Protein AF-A0AAV4EYC9-F1 (afdb_monomer)

Solvent-accessible surface area (backbone atoms only — not comparable to full-atom values): 11969 Å² total; per-residue (Å²): 117,90,62,41,41,86,56,53,81,56,45,66,62,49,48,78,44,72,49,97,88,66,30,33,32,28,42,56,76,88,48,96,58,28,69,40,75,37,72,64,54,50,60,48,43,35,74,73,72,68,54,63,88,86,68,77,84,80,59,59,76,79,92,51,66,90,77,49,73,78,58,57,82,52,70,68,44,53,55,56,46,68,75,46,90,62,49,69,46,70,47,62,67,67,21,55,63,60,25,36,38,62,33,71,65,53,38,45,27,58,27,79,57,66,72,88,37,54,38,25,30,33,34,45,35,65,47,71,70,47,49,53,50,52,53,53,45,24,66,76,58,63,39,46,77,46,79,36,67,89,47,75,42,72,74,63,81,46,55,46,62,79,84,62,81,56,34,33,32,31,41,32,30,59,60,19,46,48,76,77,50,74,40,78,89,77,72,46,72,47,60,43,90,22,43,50,69,74,60,50,70,70,76,109

Structure (mmCIF, N/CA/C/O backbone):
data_AF-A0AAV4EYC9-F1
#
_entry.id   AF-A0AAV4EYC9-F1
#
loop_
_atom_site.group_PDB
_atom_site.id
_atom_site.type_symbol
_atom_site.label_atom_id
_atom_site.label_alt_id
_atom_site.label_comp_id
_atom_site.label_asym_id
_atom_site.label_entity_id
_atom_site.label_seq_id
_atom_site.pdbx_PDB_ins_code
_atom_site.Cartn_x
_atom_site.Cartn_y
_atom_site.Cartn_z
_atom_site.occupancy
_atom_site.B_iso_or_equiv
_atom_site.auth_seq_id
_atom_site.auth_comp_id
_atom_site.auth_asym_id
_atom_site.auth_atom_id
_atom_site.pdbx_PDB_model_num
ATOM 1 N N . GLN A 1 1 ? 7.486 4.565 3.618 1.00 62.09 1 GLN A N 1
ATOM 2 C CA . GLN A 1 1 ? 7.983 4.398 2.229 1.00 62.09 1 GLN A CA 1
ATOM 3 C C . GLN A 1 1 ? 9.493 4.140 2.141 1.00 62.09 1 GLN A C 1
ATOM 5 O O . GLN A 1 1 ? 10.083 4.320 1.083 1.00 62.09 1 GLN A O 1
ATOM 10 N N . GLU A 1 2 ? 10.170 3.728 3.212 1.00 84.50 2 GLU A N 1
ATOM 11 C CA . GLU A 1 2 ? 11.637 3.611 3.186 1.00 84.50 2 GLU A CA 1
ATOM 12 C C . GLU A 1 2 ? 12.110 2.435 2.323 1.00 84.50 2 GLU A C 1
ATOM 14 O O . GLU A 1 2 ? 13.064 2.576 1.562 1.00 84.50 2 GLU A O 1
ATOM 19 N N . LEU A 1 3 ? 11.368 1.324 2.359 1.00 93.31 3 LEU A N 1
ATOM 20 C CA . LEU A 1 3 ? 11.734 0.052 1.734 1.00 93.31 3 LEU A CA 1
ATOM 21 C C . LEU A 1 3 ? 11.135 -0.166 0.328 1.00 93.31 3 LEU A C 1
ATOM 23 O O . LEU A 1 3 ? 11.774 -0.755 -0.548 1.00 93.31 3 LEU A O 1
ATOM 27 N N . LEU A 1 4 ? 9.905 0.306 0.107 1.00 95.56 4 LEU A N 1
ATOM 28 C CA . LEU A 1 4 ? 9.121 0.078 -1.113 1.00 95.56 4 LEU A CA 1
ATOM 29 C C . LEU A 1 4 ? 9.124 1.308 -2.024 1.00 95.56 4 LEU A C 1
ATOM 31 O O . LEU A 1 4 ? 9.245 2.442 -1.555 1.00 95.56 4 LEU A O 1
ATOM 35 N N . LYS A 1 5 ? 8.992 1.088 -3.334 1.00 95.44 5 LYS A N 1
ATOM 36 C CA . LYS A 1 5 ? 8.810 2.170 -4.307 1.00 95.44 5 LYS A CA 1
ATOM 37 C C . LYS A 1 5 ?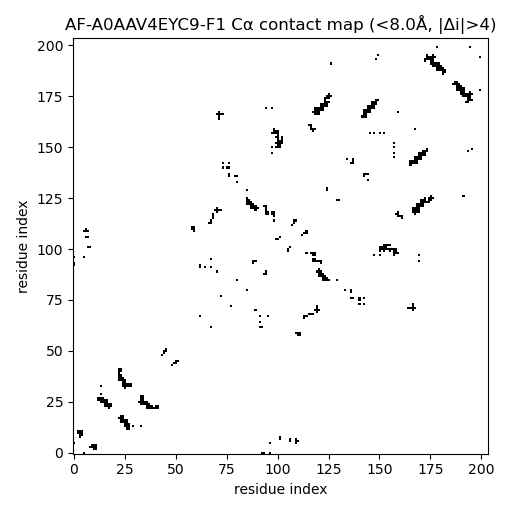 7.444 2.814 -4.100 1.0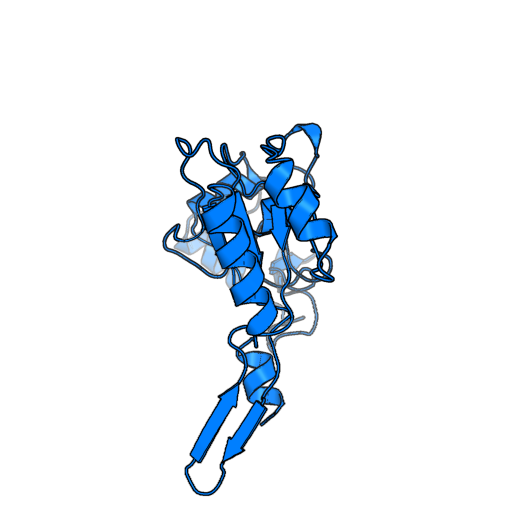0 95.44 5 LYS A C 1
ATOM 39 O O . LYS A 1 5 ? 6.454 2.116 -3.926 1.00 95.44 5 LYS A O 1
ATOM 44 N N . TRP A 1 6 ? 7.397 4.139 -4.154 1.00 94.31 6 TRP A N 1
ATOM 45 C CA . TRP A 1 6 ? 6.151 4.889 -4.007 1.00 94.31 6 TRP A CA 1
ATOM 46 C C . TRP A 1 6 ? 5.373 5.017 -5.327 1.00 94.31 6 TRP A C 1
ATOM 48 O O . TRP A 1 6 ? 4.180 5.266 -5.300 1.00 94.31 6 TRP A O 1
ATOM 58 N N . ASN A 1 7 ? 6.033 4.833 -6.477 1.00 95.31 7 ASN A N 1
ATOM 59 C CA . ASN A 1 7 ? 5.482 5.051 -7.822 1.00 95.31 7 ASN A CA 1
ATOM 60 C C . ASN A 1 7 ? 5.590 3.817 -8.738 1.00 95.31 7 ASN A C 1
ATOM 62 O O . ASN A 1 7 ? 5.731 3.933 -9.959 1.00 95.31 7 ASN A O 1
ATOM 66 N N . GLY A 1 8 ? 5.608 2.618 -8.157 1.00 96.44 8 GLY A N 1
ATOM 67 C CA . GLY A 1 8 ? 5.788 1.387 -8.915 1.00 96.44 8 GLY A CA 1
ATOM 68 C C . GLY A 1 8 ? 5.855 0.149 -8.035 1.00 96.44 8 GLY A C 1
ATOM 69 O O . GLY A 1 8 ? 5.715 0.213 -6.820 1.00 96.44 8 GLY A O 1
ATOM 70 N N . TRP A 1 9 ? 6.088 -0.999 -8.663 1.00 98.12 9 TRP A N 1
ATOM 71 C CA . TRP A 1 9 ? 6.092 -2.283 -7.969 1.00 98.12 9 TRP A CA 1
ATOM 72 C C . TRP A 1 9 ? 7.355 -2.529 -7.126 1.00 98.12 9 TRP A C 1
ATOM 74 O O . TRP A 1 9 ? 8.491 -2.392 -7.610 1.00 98.12 9 TRP A O 1
ATOM 84 N N . GLY A 1 10 ? 7.133 -3.011 -5.900 1.00 97.06 10 GLY A N 1
ATOM 85 C CA . GLY A 1 10 ? 8.115 -3.721 -5.084 1.00 97.06 10 GLY A CA 1
ATOM 86 C C . GLY A 1 10 ? 9.184 -2.855 -4.411 1.00 97.06 10 GLY A C 1
ATOM 87 O O . GLY A 1 10 ? 9.010 -1.663 -4.162 1.00 97.06 10 GLY A O 1
ATOM 88 N N . TYR A 1 11 ? 10.306 -3.495 -4.082 1.00 97.56 11 TYR A N 1
ATOM 89 C CA . TYR A 1 11 ? 11.409 -2.917 -3.311 1.00 97.56 11 TYR A CA 1
ATOM 90 C C . TYR A 1 11 ? 12.233 -1.903 -4.108 1.00 97.56 11 TYR A C 1
ATOM 92 O O . TYR A 1 11 ? 12.475 -2.086 -5.303 1.00 97.56 11 TYR A O 1
ATOM 100 N N . LYS A 1 12 ? 12.721 -0.852 -3.436 1.00 95.94 12 LYS A N 1
ATOM 101 C CA . LYS A 1 12 ? 13.554 0.195 -4.062 1.00 95.94 12 LYS A CA 1
ATOM 102 C C . LYS A 1 12 ? 14.873 -0.329 -4.635 1.00 95.94 12 LYS A C 1
ATOM 104 O O . LYS A 1 12 ? 15.343 0.195 -5.642 1.00 95.94 12 LYS A O 1
ATOM 109 N N . ASP A 1 13 ? 15.436 -1.365 -4.020 1.00 97.06 13 ASP A N 1
ATOM 110 C CA . ASP A 1 13 ? 16.699 -2.002 -4.417 1.00 97.06 13 ASP A CA 1
ATOM 111 C C . ASP A 1 13 ? 16.596 -2.870 -5.684 1.00 97.06 13 ASP A C 1
ATOM 113 O O . ASP A 1 13 ? 17.611 -3.338 -6.196 1.00 97.06 13 ASP A O 1
ATOM 117 N N . SER A 1 14 ? 15.386 -3.074 -6.210 1.00 97.94 14 SER A N 1
ATOM 118 C CA . SER A 1 14 ? 15.089 -4.094 -7.215 1.00 97.94 14 SER A CA 1
ATOM 119 C C . SER A 1 14 ? 14.422 -3.486 -8.448 1.00 97.94 14 SER A C 1
ATOM 121 O O . SER A 1 14 ? 13.213 -3.237 -8.460 1.00 97.94 14 SER A O 1
ATOM 123 N N . LYS A 1 15 ? 15.188 -3.224 -9.509 1.00 97.38 15 LYS A N 1
ATOM 124 C CA . LYS A 1 15 ? 14.688 -2.687 -10.784 1.00 97.38 15 LYS A CA 1
ATOM 125 C C . LYS A 1 15 ? 15.526 -3.168 -11.966 1.00 97.38 15 LYS A C 1
ATOM 127 O O . LYS A 1 15 ? 16.714 -3.437 -11.822 1.00 97.38 15 LYS A O 1
ATOM 132 N N . PHE A 1 16 ? 14.910 -3.201 -13.143 1.00 96.50 16 PHE A N 1
ATOM 133 C CA . PHE A 1 16 ? 15.642 -3.341 -14.398 1.00 96.50 16 PHE A CA 1
ATOM 134 C C . PHE A 1 16 ? 16.322 -2.021 -14.776 1.00 96.50 16 PHE A C 1
ATOM 136 O O . PHE A 1 16 ? 15.757 -0.943 -14.570 1.00 96.50 16 PHE A O 1
ATOM 143 N N . PHE A 1 17 ? 17.514 -2.107 -15.355 1.00 94.88 17 PHE A N 1
ATOM 144 C CA . PHE A 1 17 ? 18.222 -0.984 -15.964 1.00 94.88 17 PHE A CA 1
ATOM 145 C C . PHE A 1 17 ? 19.037 -1.455 -17.174 1.00 94.88 17 PHE A C 1
ATOM 147 O O . PHE A 1 17 ? 19.256 -2.650 -17.354 1.00 94.88 17 PHE A O 1
ATOM 154 N N . VAL A 1 18 ? 19.463 -0.512 -18.017 1.00 93.25 18 VAL A N 1
ATOM 155 C CA . VAL A 1 18 ? 20.393 -0.785 -19.121 1.00 93.25 18 VAL A CA 1
ATOM 156 C C . VAL A 1 18 ? 21.800 -0.447 -18.640 1.00 93.25 18 VAL A C 1
ATOM 158 O O . VAL A 1 18 ? 22.043 0.687 -18.219 1.00 93.25 18 VAL A O 1
ATOM 161 N N . ASN A 1 19 ? 22.699 -1.429 -18.657 1.00 93.62 19 ASN A N 1
ATOM 162 C CA . ASN A 1 19 ? 24.077 -1.268 -18.211 1.00 93.62 19 ASN A CA 1
ATOM 163 C C . ASN A 1 19 ? 24.948 -0.563 -19.272 1.00 93.62 19 ASN A C 1
ATOM 165 O O . ASN A 1 19 ? 24.470 -0.151 -20.332 1.00 93.62 19 ASN A O 1
ATOM 169 N N . LYS A 1 20 ? 26.239 -0.389 -18.968 1.00 92.88 20 LYS A N 1
ATOM 170 C CA . LYS A 1 20 ? 27.192 0.361 -19.808 1.00 92.88 20 LYS A CA 1
ATOM 171 C C . LYS A 1 20 ? 27.413 -0.286 -21.179 1.00 92.88 20 LYS A C 1
ATOM 173 O O . LYS A 1 20 ? 27.642 0.429 -22.148 1.00 92.88 20 LYS A O 1
ATOM 178 N N . ASP A 1 21 ? 27.270 -1.607 -21.249 1.00 92.88 21 ASP A N 1
ATOM 179 C CA . ASP A 1 21 ? 27.403 -2.405 -22.472 1.00 92.88 21 ASP A CA 1
ATOM 180 C C . ASP A 1 21 ? 26.084 -2.475 -23.263 1.00 92.88 21 ASP A C 1
ATOM 182 O O . ASP A 1 21 ? 25.989 -3.116 -24.308 1.00 92.88 21 ASP A O 1
ATOM 186 N N . GLY A 1 22 ? 25.037 -1.795 -22.786 1.00 91.62 22 GLY A N 1
ATOM 187 C CA . GLY A 1 22 ? 23.747 -1.728 -23.458 1.00 91.62 22 GLY A CA 1
ATOM 188 C C . GLY A 1 22 ? 22.870 -2.963 -23.257 1.00 91.62 22 GLY A C 1
ATOM 189 O O . GLY A 1 22 ? 21.882 -3.104 -23.984 1.00 91.62 22 GLY A O 1
ATOM 190 N N . HIS A 1 23 ? 23.195 -3.833 -22.298 1.00 94.19 23 HIS A N 1
ATOM 191 C CA . HIS A 1 23 ? 22.386 -4.990 -21.918 1.00 94.19 23 HIS A CA 1
ATOM 192 C C . HIS A 1 23 ? 21.436 -4.656 -20.766 1.00 94.19 23 HIS A C 1
ATOM 194 O O . HIS A 1 23 ? 21.693 -3.753 -19.971 1.00 94.19 23 HIS A O 1
ATOM 200 N N . VAL A 1 24 ? 20.323 -5.388 -20.675 1.00 95.12 24 VAL A N 1
ATOM 201 C CA . VAL A 1 24 ? 19.404 -5.260 -19.539 1.00 95.12 24 VAL A CA 1
ATOM 202 C C . VAL A 1 24 ? 19.952 -6.053 -18.357 1.00 95.12 24 VAL A C 1
ATOM 204 O O . VAL A 1 24 ? 20.377 -7.194 -18.520 1.00 95.12 24 VAL A O 1
ATOM 207 N N . GLU A 1 25 ? 19.913 -5.463 -17.170 1.00 97.44 25 GLU A N 1
ATOM 208 C CA . GLU A 1 25 ? 20.353 -6.069 -15.915 1.00 97.44 25 GLU A CA 1
ATOM 209 C C . GLU A 1 25 ? 19.351 -5.747 -14.799 1.00 97.44 25 GLU A C 1
ATOM 211 O O . GLU A 1 25 ? 18.607 -4.762 -14.877 1.00 97.44 25 GLU A O 1
ATOM 216 N N . PHE A 1 26 ? 19.301 -6.589 -13.768 1.00 97.88 26 PHE A N 1
ATOM 217 C CA . PHE A 1 26 ? 18.424 -6.412 -12.613 1.00 97.88 26 PHE A CA 1
ATOM 218 C C . PHE A 1 26 ? 19.231 -6.067 -11.356 1.00 97.88 26 PHE A C 1
ATOM 220 O O . PHE A 1 26 ? 20.156 -6.790 -11.000 1.00 97.88 26 PHE A O 1
ATOM 227 N N . THR A 1 27 ? 18.886 -4.981 -10.663 1.00 97.81 27 THR A N 1
ATOM 228 C CA . THR A 1 27 ? 19.642 -4.507 -9.490 1.00 97.81 27 THR A CA 1
ATOM 229 C C . THR A 1 27 ? 19.436 -5.359 -8.228 1.00 97.81 27 THR A C 1
ATOM 231 O O . THR A 1 27 ? 18.500 -6.159 -8.122 1.00 97.81 27 THR A O 1
ATOM 234 N N . GLY A 1 28 ? 20.288 -5.113 -7.228 1.00 96.50 28 GLY A N 1
ATOM 235 C CA . GLY A 1 28 ? 20.163 -5.661 -5.875 1.00 96.50 28 GLY A CA 1
ATOM 236 C C . GLY A 1 28 ? 20.687 -7.090 -5.762 1.00 96.50 28 GLY A C 1
ATOM 237 O O . GLY A 1 28 ? 21.467 -7.525 -6.600 1.00 96.50 28 GLY A O 1
ATOM 238 N N . GLU A 1 29 ? 20.237 -7.807 -4.728 1.00 97.75 29 GLU A N 1
ATOM 239 C CA . GLU A 1 29 ? 20.593 -9.217 -4.444 1.00 97.75 29 GLU A CA 1
ATOM 240 C C . GLU A 1 29 ? 19.374 -10.045 -3.981 1.00 97.75 29 GLU A C 1
ATOM 242 O O . GLU A 1 29 ? 19.486 -11.178 -3.522 1.00 97.75 29 GLU A O 1
ATOM 247 N N . ARG A 1 30 ? 18.172 -9.465 -4.075 1.00 96.75 30 ARG A N 1
ATOM 248 C CA . ARG A 1 30 ? 16.948 -10.010 -3.472 1.00 96.75 30 ARG A CA 1
ATOM 249 C C . ARG A 1 30 ? 16.417 -11.250 -4.186 1.00 96.75 30 ARG A C 1
ATOM 251 O O . ARG A 1 30 ? 15.783 -12.096 -3.558 1.00 96.75 30 ARG A O 1
ATOM 258 N N . TYR A 1 31 ? 16.615 -11.334 -5.497 1.00 97.62 31 TYR A N 1
ATOM 259 C CA . TYR A 1 31 ? 16.071 -12.400 -6.332 1.00 97.62 31 TYR A CA 1
ATOM 260 C C . TYR A 1 31 ? 17.199 -13.179 -6.996 1.00 97.62 31 TYR A C 1
ATOM 262 O O . TYR A 1 31 ? 18.287 -12.660 -7.200 1.00 97.62 31 TYR A O 1
ATOM 270 N N . ARG A 1 32 ? 16.917 -14.408 -7.439 1.00 97.50 32 ARG A N 1
ATOM 271 C CA . ARG A 1 32 ? 17.903 -15.226 -8.174 1.00 97.50 32 ARG A CA 1
ATOM 272 C C . ARG A 1 32 ? 18.436 -14.551 -9.444 1.00 97.50 32 ARG A C 1
ATOM 274 O O . ARG A 1 32 ? 19.532 -14.868 -9.875 1.00 97.50 32 ARG A O 1
ATOM 281 N N . ILE A 1 33 ? 17.651 -13.652 -10.038 1.00 97.00 33 ILE A N 1
ATOM 282 C CA . ILE A 1 33 ? 18.024 -12.886 -11.237 1.00 97.00 33 ILE A CA 1
ATOM 283 C C . ILE A 1 33 ? 18.788 -11.595 -10.917 1.00 97.00 33 ILE A C 1
ATOM 285 O O . ILE A 1 33 ? 19.231 -10.904 -11.830 1.00 97.00 33 ILE A O 1
ATOM 289 N N . SER A 1 34 ? 18.898 -11.222 -9.644 1.00 97.62 34 SER A N 1
ATOM 290 C CA . SER A 1 34 ? 19.602 -10.013 -9.235 1.00 97.62 34 SER A CA 1
ATOM 291 C C . SER A 1 34 ? 21.089 -10.095 -9.602 1.00 97.62 34 SER A C 1
ATOM 293 O O . SER A 1 34 ? 21.706 -11.151 -9.482 1.00 97.62 34 SER A O 1
ATOM 295 N N . GLY A 1 35 ? 21.634 -9.005 -10.144 1.00 95.75 35 GLY A N 1
ATOM 296 C CA . GLY A 1 35 ? 22.986 -8.927 -10.711 1.00 95.75 35 GLY A CA 1
ATOM 297 C C . GLY A 1 35 ? 23.173 -9.670 -12.041 1.00 95.75 35 GLY A C 1
ATOM 298 O O . GLY A 1 35 ? 24.246 -9.606 -12.635 1.00 95.75 35 GLY A O 1
ATOM 299 N N . SER A 1 36 ? 22.154 -10.380 -12.540 1.00 95.69 36 SER A N 1
ATOM 300 C CA . SER A 1 36 ? 22.264 -11.135 -13.791 1.00 95.69 36 SER A CA 1
ATOM 301 C C . SER A 1 36 ? 22.078 -10.227 -15.006 1.00 95.69 36 SER A C 1
ATOM 303 O O . SER A 1 36 ? 21.074 -9.520 -15.127 1.00 95.69 36 SER A O 1
ATOM 305 N N . THR A 1 37 ? 23.019 -10.301 -15.949 1.00 97.06 37 THR A N 1
ATOM 306 C CA . THR A 1 37 ? 22.893 -9.677 -17.272 1.00 97.06 37 THR A CA 1
ATOM 307 C C . THR A 1 37 ? 21.998 -10.522 -18.181 1.00 97.06 37 THR A C 1
ATOM 309 O O . THR A 1 37 ? 22.154 -11.738 -18.276 1.00 97.06 37 THR A O 1
ATOM 312 N N . MET A 1 38 ? 21.080 -9.870 -18.894 1.00 96.31 38 MET A N 1
ATOM 313 C CA . MET A 1 38 ? 20.132 -10.488 -19.822 1.00 96.31 38 MET A CA 1
ATOM 314 C C . MET A 1 38 ? 20.412 -10.001 -21.255 1.00 96.31 38 MET A C 1
ATOM 316 O O . MET A 1 38 ? 19.736 -9.090 -21.748 1.00 96.31 38 MET A O 1
ATOM 320 N N . PRO A 1 39 ? 21.411 -10.579 -21.952 1.00 94.31 39 PRO A N 1
ATOM 321 C CA . PRO A 1 39 ? 21.940 -10.007 -23.191 1.00 94.31 39 PRO A CA 1
ATOM 322 C C . PRO A 1 39 ? 20.909 -9.963 -24.327 1.00 94.31 39 PRO A C 1
ATOM 324 O O . PRO A 1 39 ? 20.848 -8.977 -25.059 1.00 94.31 39 PRO A O 1
ATOM 327 N N . ALA A 1 40 ? 20.042 -10.976 -24.425 1.00 95.25 40 ALA A N 1
ATOM 328 C CA . ALA A 1 40 ? 19.017 -11.071 -25.467 1.00 95.25 40 ALA A CA 1
ATOM 329 C C . ALA A 1 40 ? 17.748 -10.245 -25.181 1.00 95.25 40 ALA A C 1
ATOM 331 O O . ALA A 1 40 ? 16.918 -10.055 -26.069 1.00 95.25 40 ALA A O 1
ATOM 332 N N . MET A 1 41 ? 17.565 -9.746 -23.951 1.00 94.25 41 MET A N 1
ATOM 333 C CA . MET A 1 41 ? 16.303 -9.115 -23.550 1.00 94.25 41 MET A CA 1
ATOM 334 C C . MET A 1 41 ? 16.047 -7.814 -24.317 1.00 94.25 41 MET A C 1
ATOM 336 O O . MET A 1 41 ? 14.922 -7.559 -24.740 1.00 94.25 41 MET A O 1
ATOM 340 N N . ARG A 1 42 ? 17.097 -7.016 -24.547 1.00 91.25 42 ARG A N 1
ATOM 341 C CA . ARG A 1 42 ? 17.002 -5.772 -25.323 1.00 91.25 42 ARG A CA 1
ATOM 342 C C . ARG A 1 42 ? 16.556 -6.034 -26.759 1.00 91.25 42 ARG A C 1
ATOM 344 O O . ARG A 1 42 ? 15.619 -5.395 -27.228 1.00 91.25 42 ARG A O 1
ATOM 351 N N . GLU A 1 43 ? 17.224 -6.957 -27.446 1.00 92.44 43 GLU A N 1
ATOM 352 C CA . GLU A 1 43 ? 16.894 -7.309 -28.830 1.00 92.44 43 GLU A CA 1
ATOM 353 C C . GLU A 1 43 ? 15.459 -7.835 -28.927 1.00 92.44 43 GLU A C 1
ATOM 355 O O . GLU A 1 43 ? 14.687 -7.402 -29.784 1.00 92.44 43 GLU A O 1
ATOM 360 N N . TRP A 1 44 ? 15.071 -8.700 -27.987 1.00 94.44 44 TRP A N 1
ATOM 361 C CA . TRP A 1 44 ? 13.715 -9.220 -27.910 1.00 94.44 44 TRP A CA 1
ATOM 362 C C . TRP A 1 44 ? 12.667 -8.109 -27.728 1.00 94.44 44 TRP A C 1
ATOM 364 O O . TRP A 1 44 ? 11.658 -8.131 -28.434 1.00 94.44 44 TRP A O 1
ATOM 374 N N . MET A 1 45 ? 12.900 -7.118 -26.854 1.00 92.12 45 MET A N 1
ATOM 375 C CA . MET A 1 45 ? 11.979 -5.984 -26.664 1.00 92.12 45 MET A CA 1
ATOM 376 C C . MET A 1 45 ? 11.817 -5.154 -27.942 1.00 92.12 45 MET A C 1
ATOM 378 O O . MET A 1 45 ? 10.690 -4.833 -28.319 1.00 92.12 45 MET A O 1
ATOM 382 N N . ILE A 1 46 ? 12.922 -4.835 -28.625 1.00 92.56 46 ILE A N 1
ATOM 383 C CA . ILE A 1 46 ? 12.901 -4.058 -29.875 1.00 92.56 46 ILE A CA 1
ATOM 384 C C . ILE A 1 46 ? 12.109 -4.815 -30.944 1.00 92.56 46 ILE A C 1
ATOM 386 O O . ILE A 1 46 ? 11.208 -4.253 -31.561 1.00 92.56 46 ILE A O 1
ATOM 390 N N . LYS A 1 47 ? 12.401 -6.106 -31.132 1.00 95.56 47 LYS A N 1
ATOM 391 C CA . LYS A 1 47 ? 11.767 -6.934 -32.164 1.00 95.56 47 LYS A CA 1
ATOM 392 C C . LYS A 1 47 ? 10.287 -7.212 -31.892 1.00 95.56 47 LYS A C 1
ATOM 394 O O . LYS A 1 47 ? 9.499 -7.263 -32.829 1.00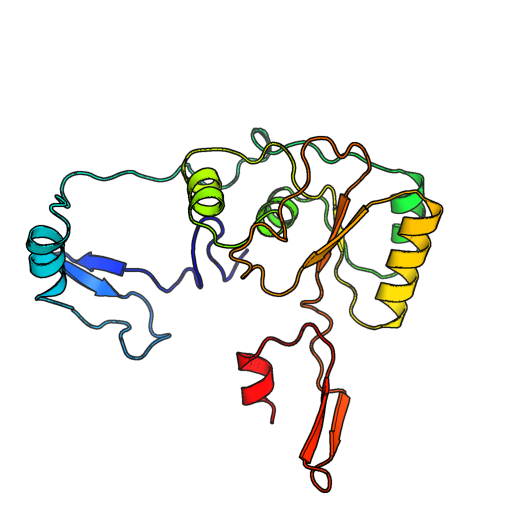 95.56 47 LYS A O 1
ATOM 399 N N . THR A 1 48 ? 9.924 -7.438 -30.631 1.00 96.00 48 THR A N 1
ATOM 400 C CA . THR A 1 48 ? 8.582 -7.917 -30.260 1.00 96.00 48 THR A CA 1
ATOM 401 C C . THR A 1 48 ? 7.620 -6.772 -29.977 1.00 96.00 48 THR A C 1
ATOM 403 O O . THR A 1 48 ? 6.460 -6.836 -30.367 1.00 96.00 48 THR A O 1
ATOM 406 N N . ILE A 1 49 ? 8.092 -5.731 -29.287 1.00 92.31 49 ILE A N 1
ATOM 407 C CA . ILE A 1 49 ? 7.256 -4.610 -28.835 1.00 92.31 49 ILE A CA 1
ATOM 408 C C . ILE A 1 49 ? 7.393 -3.409 -29.787 1.00 92.31 49 ILE A C 1
ATOM 410 O O . ILE A 1 49 ? 6.516 -2.554 -29.825 1.00 92.31 49 ILE A O 1
ATOM 414 N N . GLY A 1 50 ? 8.470 -3.334 -30.580 1.00 92.44 50 GLY A N 1
ATOM 415 C CA . GLY A 1 50 ? 8.711 -2.214 -31.498 1.00 92.44 50 GLY A CA 1
ATOM 416 C C . GLY A 1 50 ? 9.174 -0.935 -30.796 1.00 92.44 50 GLY A C 1
ATOM 417 O O . GLY A 1 50 ? 9.010 0.159 -31.330 1.00 92.44 50 GLY A O 1
ATOM 418 N N . VAL A 1 51 ? 9.725 -1.050 -29.584 1.00 88.38 51 VAL A N 1
ATOM 419 C CA . VAL A 1 51 ? 10.162 0.098 -28.774 1.00 88.38 51 VAL A CA 1
ATOM 420 C C . VAL A 1 51 ? 11.617 0.474 -29.055 1.00 88.38 51 VAL A C 1
ATOM 422 O O . VAL A 1 51 ? 12.470 -0.393 -29.240 1.00 88.38 51 VAL A O 1
ATOM 425 N N . SER A 1 52 ? 11.920 1.775 -29.020 1.00 85.56 52 SER A N 1
ATOM 426 C CA . SER A 1 52 ? 13.291 2.301 -28.978 1.00 85.56 52 SER A CA 1
ATOM 427 C C . SER A 1 52 ? 13.643 2.694 -27.543 1.00 85.56 52 SER A C 1
ATOM 429 O O . SER A 1 52 ? 12.895 3.415 -26.887 1.00 85.56 52 SER A O 1
ATOM 431 N N . LEU A 1 53 ? 14.809 2.250 -27.066 1.00 78.69 53 LEU A N 1
ATOM 432 C CA . LEU A 1 53 ? 15.334 2.613 -25.742 1.00 78.69 53 LEU A CA 1
ATOM 433 C C . LEU A 1 53 ? 15.929 4.032 -25.690 1.00 78.69 53 LEU A C 1
ATOM 435 O O . LEU A 1 53 ? 16.293 4.501 -24.608 1.00 78.69 53 LEU A O 1
ATOM 439 N N . ASP A 1 54 ? 16.013 4.712 -26.835 1.00 83.56 54 ASP A N 1
ATOM 440 C CA . ASP A 1 54 ? 16.447 6.109 -26.924 1.00 83.56 54 ASP A CA 1
ATOM 441 C C . ASP A 1 54 ? 15.335 7.063 -26.467 1.00 83.56 54 ASP A C 1
ATOM 443 O O . ASP A 1 54 ? 15.604 8.176 -26.016 1.00 83.56 54 ASP A O 1
ATOM 447 N N . HIS A 1 55 ? 14.082 6.602 -26.511 1.00 87.88 55 HIS A N 1
ATOM 448 C CA . HIS A 1 55 ? 12.929 7.341 -26.018 1.00 87.88 55 HIS A CA 1
ATOM 449 C C . HIS A 1 55 ? 12.674 6.984 -24.555 1.00 87.88 55 HIS A C 1
ATOM 451 O O . HIS A 1 55 ? 12.292 5.862 -24.221 1.00 87.88 55 HIS A O 1
ATOM 457 N N . LYS A 1 56 ? 12.881 7.958 -23.665 1.00 88.50 56 LYS A N 1
ATOM 458 C CA . LYS A 1 56 ? 12.654 7.808 -22.224 1.00 88.50 56 LYS A CA 1
ATOM 459 C C . LYS A 1 56 ? 11.538 8.738 -21.763 1.00 88.50 56 LYS A C 1
ATOM 461 O O . LYS A 1 56 ? 11.546 9.917 -22.097 1.00 88.50 56 LYS A O 1
ATOM 466 N N . ALA A 1 57 ? 10.636 8.206 -20.943 1.00 90.19 57 ALA A N 1
ATOM 467 C CA . ALA A 1 57 ? 9.612 8.959 -20.223 1.00 90.19 57 ALA A CA 1
ATOM 468 C C . ALA A 1 57 ? 9.975 8.991 -18.723 1.00 90.19 57 ALA A C 1
ATOM 470 O O . ALA A 1 57 ? 9.725 8.008 -18.006 1.00 90.19 57 ALA A O 1
ATOM 471 N N . PRO A 1 58 ? 10.678 10.038 -18.248 1.00 91.00 58 PRO A N 1
ATOM 472 C CA . PRO A 1 58 ? 10.997 10.174 -16.833 1.00 91.00 58 PRO A CA 1
ATOM 473 C C . PRO A 1 58 ? 9.716 10.438 -16.036 1.00 91.00 58 PRO A C 1
ATOM 475 O O . PRO A 1 58 ? 8.904 11.257 -16.436 1.00 91.00 58 PRO A O 1
ATOM 478 N N . ALA A 1 59 ? 9.561 9.757 -14.899 1.00 92.44 59 ALA A N 1
ATOM 479 C CA . ALA A 1 59 ? 8.454 10.040 -13.990 1.00 92.44 59 ALA A CA 1
ATOM 480 C C . ALA A 1 59 ? 8.622 11.414 -13.326 1.00 92.44 59 ALA A C 1
ATOM 482 O O . ALA A 1 59 ? 9.745 11.914 -13.195 1.00 92.44 59 ALA A O 1
ATOM 483 N N . GLN A 1 60 ? 7.513 11.958 -12.830 1.00 91.06 60 GLN A N 1
ATOM 484 C CA . GLN A 1 60 ? 7.495 13.107 -11.937 1.00 91.06 60 GLN A CA 1
ATOM 485 C C . GLN A 1 60 ? 8.404 12.881 -10.712 1.00 91.06 60 GLN A C 1
ATOM 487 O O . GLN A 1 60 ? 8.629 11.729 -10.313 1.00 91.06 60 GLN A O 1
ATOM 492 N N . PRO A 1 61 ? 8.963 13.961 -10.131 1.00 87.06 61 PRO A N 1
ATOM 493 C CA . PRO A 1 61 ? 9.831 13.867 -8.960 1.00 87.06 61 PRO A CA 1
ATOM 494 C C . PRO A 1 61 ? 9.082 13.317 -7.739 1.00 87.06 61 PRO A C 1
ATOM 496 O O . PRO A 1 61 ? 7.873 13.085 -7.778 1.00 87.06 61 PRO A O 1
ATOM 499 N N . ASP A 1 62 ? 9.813 13.106 -6.643 1.00 82.19 62 ASP A N 1
ATOM 500 C CA . ASP A 1 62 ? 9.235 12.625 -5.387 1.00 82.19 62 ASP A CA 1
ATOM 501 C C . ASP A 1 62 ? 8.061 13.492 -4.902 1.00 82.19 62 ASP A C 1
ATOM 503 O O . ASP A 1 62 ? 7.939 14.677 -5.226 1.00 82.19 62 ASP A O 1
ATOM 507 N N . ILE A 1 63 ? 7.196 12.864 -4.101 1.00 78.00 63 ILE A N 1
ATOM 508 C CA . ILE A 1 63 ? 5.947 13.434 -3.592 1.00 78.00 63 ILE A CA 1
ATOM 509 C C . ILE A 1 63 ? 6.193 14.821 -2.987 1.00 78.00 63 ILE A C 1
ATOM 511 O O . ILE A 1 63 ? 6.881 14.968 -1.977 1.00 78.00 63 ILE A O 1
ATOM 515 N N . CYS A 1 64 ? 5.567 15.838 -3.579 1.00 74.88 64 CYS A N 1
ATOM 516 C CA . CYS A 1 64 ? 5.540 17.188 -3.036 1.00 74.88 64 CYS A CA 1
ATOM 517 C C . CYS A 1 64 ? 4.206 17.422 -2.326 1.00 74.88 64 CYS A C 1
ATOM 519 O O . CYS A 1 64 ? 3.154 17.350 -2.961 1.00 74.88 64 CYS A O 1
ATOM 521 N N . ALA A 1 65 ? 4.243 17.760 -1.033 1.00 77.94 65 ALA A N 1
ATOM 522 C CA . ALA A 1 65 ? 3.042 18.035 -0.240 1.00 77.94 65 ALA A CA 1
ATOM 523 C C . ALA A 1 65 ? 2.125 19.101 -0.878 1.00 77.94 65 ALA A C 1
ATOM 525 O O . ALA A 1 65 ? 0.910 19.023 -0.732 1.00 77.94 65 ALA A O 1
ATOM 526 N N . ALA A 1 66 ? 2.688 20.049 -1.640 1.00 78.44 66 ALA A N 1
ATOM 527 C CA . ALA A 1 66 ? 1.928 21.078 -2.354 1.00 78.44 66 ALA A CA 1
ATOM 528 C C . ALA A 1 66 ? 1.000 20.522 -3.455 1.00 78.44 66 ALA A C 1
ATOM 530 O O . ALA A 1 66 ? 0.034 21.183 -3.825 1.00 78.44 66 ALA A O 1
ATOM 531 N N . ASN A 1 67 ? 1.271 19.316 -3.964 1.00 83.25 67 ASN A N 1
ATOM 532 C CA . ASN A 1 67 ? 0.522 18.687 -5.057 1.00 83.25 67 ASN A CA 1
ATOM 533 C C . ASN A 1 67 ? -0.450 17.599 -4.575 1.00 83.25 67 ASN A C 1
ATOM 535 O O . ASN A 1 67 ? -1.078 16.927 -5.392 1.00 83.25 67 ASN A O 1
ATOM 539 N N . ILE A 1 68 ? -0.567 17.414 -3.259 1.00 90.56 68 ILE A N 1
ATOM 540 C CA . ILE A 1 68 ? -1.403 16.389 -2.639 1.00 90.56 68 ILE A CA 1
ATOM 541 C C . ILE A 1 68 ? -2.643 17.049 -2.020 1.00 90.56 68 ILE A C 1
ATOM 543 O O . ILE A 1 68 ? -2.499 18.061 -1.331 1.00 90.56 68 ILE A O 1
ATOM 547 N N . PRO A 1 69 ? -3.859 16.496 -2.214 1.00 92.50 69 PRO A N 1
ATOM 548 C CA . PRO A 1 69 ? -5.061 17.034 -1.585 1.00 92.50 69 PRO A CA 1
ATOM 549 C C . PRO A 1 69 ? -4.907 17.164 -0.064 1.00 92.50 69 PRO A C 1
ATOM 551 O O . PRO A 1 69 ? -4.473 16.225 0.619 1.00 92.50 69 PRO A O 1
ATOM 554 N N . LEU A 1 70 ? -5.281 18.325 0.479 1.00 94.94 70 LEU A N 1
ATOM 555 C CA . LEU A 1 70 ? -5.300 18.541 1.925 1.00 94.94 70 LEU A CA 1
ATOM 556 C C . LEU A 1 70 ? -6.309 17.589 2.588 1.00 94.94 70 LEU A C 1
ATOM 558 O O . LEU A 1 70 ? -7.367 17.334 2.010 1.00 94.94 70 LEU A O 1
ATOM 562 N N . PRO A 1 71 ? -6.001 17.057 3.782 1.00 96.38 71 PRO A N 1
ATOM 563 C CA . PRO A 1 71 ? -6.898 16.139 4.464 1.00 96.38 71 PRO A CA 1
ATOM 564 C C . PRO A 1 71 ? -8.163 16.861 4.938 1.00 96.38 71 PRO A C 1
ATOM 566 O O . PRO A 1 71 ? -8.090 17.914 5.578 1.00 96.38 71 PRO A O 1
ATOM 569 N N . ILE A 1 72 ? -9.324 16.263 4.679 1.00 97.69 72 ILE A N 1
ATOM 570 C CA . ILE A 1 72 ? -10.592 16.662 5.295 1.00 97.69 72 ILE A CA 1
ATOM 571 C C . ILE A 1 72 ? -10.574 16.190 6.750 1.00 97.69 72 ILE A C 1
ATOM 573 O O . ILE A 1 72 ? -10.436 14.998 7.023 1.00 97.69 72 ILE A O 1
ATOM 577 N N . LYS A 1 73 ? -10.705 17.119 7.702 1.00 97.81 73 LYS A N 1
ATOM 578 C CA . LYS A 1 73 ? -10.595 16.820 9.137 1.00 97.81 73 LYS A CA 1
ATOM 579 C C . LYS A 1 73 ? -11.966 16.724 9.802 1.00 97.81 73 LYS A C 1
ATOM 581 O O . LYS A 1 73 ? -12.837 17.559 9.581 1.00 97.81 73 LYS A O 1
ATOM 586 N N . ASN A 1 74 ? -12.126 15.717 10.658 1.00 98.56 74 ASN A N 1
ATOM 587 C CA . ASN A 1 74 ? -13.222 15.612 11.616 1.00 98.56 74 ASN A CA 1
ATOM 588 C C . ASN A 1 74 ? -12.643 15.730 13.033 1.00 98.56 74 ASN A C 1
ATOM 590 O O . ASN A 1 74 ? -12.011 14.799 13.538 1.00 98.56 74 ASN A O 1
ATOM 594 N N . ASP A 1 75 ? -12.836 16.885 13.674 1.00 98.38 75 ASP A N 1
ATOM 595 C CA . ASP A 1 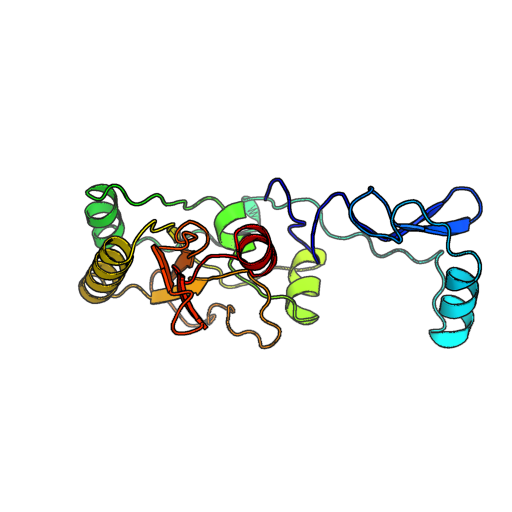75 ? -12.212 17.187 14.969 1.00 98.38 75 ASP A CA 1
ATOM 596 C C . ASP A 1 75 ? -12.698 16.273 16.100 1.00 98.38 75 ASP A C 1
ATOM 598 O O . ASP A 1 75 ? -11.921 15.939 16.997 1.00 98.38 75 ASP A O 1
ATOM 602 N N . GLY A 1 76 ? -13.958 15.827 16.042 1.00 98.62 76 GLY A N 1
ATOM 603 C CA . GLY A 1 76 ? -14.527 14.881 17.002 1.00 98.62 76 GLY A CA 1
ATOM 604 C C . GLY A 1 76 ? -13.825 13.526 16.943 1.00 98.62 76 GLY A C 1
ATOM 605 O O . GLY A 1 76 ? -13.365 13.023 17.972 1.00 98.62 76 GLY A O 1
ATOM 606 N N . PHE A 1 77 ? -13.670 12.981 15.733 1.00 98.75 77 PHE A N 1
ATOM 607 C CA . PHE A 1 77 ? -12.942 11.737 15.498 1.00 98.75 77 PHE A CA 1
ATOM 608 C C . PHE A 1 77 ? -11.481 11.853 15.932 1.00 98.75 77 PHE A C 1
ATOM 610 O O . PHE A 1 77 ? -11.005 11.017 16.696 1.00 98.75 77 PHE A O 1
ATOM 617 N N . LEU A 1 78 ? -10.781 12.913 15.513 1.00 98.62 78 LEU A N 1
ATOM 618 C CA . LEU A 1 78 ? -9.376 13.132 15.866 1.00 98.62 78 LEU A CA 1
ATOM 619 C C . LEU A 1 78 ? -9.176 13.304 17.379 1.00 98.62 78 LEU A C 1
ATOM 621 O O . LEU A 1 78 ? -8.206 12.798 17.938 1.00 98.62 78 LEU A O 1
ATOM 625 N N . SER A 1 79 ? -10.084 14.009 18.059 1.00 98.56 79 SER A N 1
ATOM 626 C CA . SER A 1 79 ? -10.040 14.191 19.513 1.00 98.56 79 SER A CA 1
ATOM 627 C C . SER A 1 79 ? -10.211 12.870 20.258 1.00 98.56 79 SER A C 1
ATOM 629 O O . SER A 1 79 ? -9.441 12.583 21.173 1.00 98.56 79 SER A O 1
ATOM 631 N N . ASP A 1 80 ? -11.177 12.041 19.858 1.00 98.62 80 ASP A N 1
ATOM 632 C CA . ASP A 1 80 ? -11.385 10.737 20.486 1.00 98.62 80 ASP A CA 1
ATOM 633 C C . ASP A 1 80 ? -10.280 9.734 20.128 1.00 98.62 80 ASP A C 1
ATOM 635 O O . ASP A 1 80 ? -9.840 8.989 21.002 1.00 98.62 80 ASP A O 1
ATOM 639 N N . LEU A 1 81 ? -9.765 9.755 18.894 1.00 98.56 81 LEU A N 1
ATOM 640 C CA . LEU A 1 81 ? -8.645 8.910 18.477 1.00 98.56 81 LEU A CA 1
ATOM 641 C C . LEU A 1 81 ? -7.375 9.231 19.275 1.00 98.56 81 LEU A C 1
ATOM 643 O O . LEU A 1 81 ? -6.708 8.310 19.735 1.00 98.56 81 LEU A O 1
ATOM 647 N N . ARG A 1 82 ? -7.073 10.512 19.526 1.00 98.06 82 ARG A N 1
ATOM 648 C CA . ARG A 1 82 ? -5.928 10.934 20.360 1.00 98.06 82 ARG A CA 1
ATOM 649 C C . ARG A 1 82 ? -6.012 10.481 21.821 1.00 98.06 82 ARG A C 1
ATOM 651 O O . ARG A 1 82 ? -4.991 10.463 22.498 1.00 98.06 82 ARG A O 1
ATOM 658 N N . LYS A 1 83 ? -7.202 10.133 22.323 1.00 98.12 83 LYS A N 1
ATOM 659 C CA . LYS A 1 83 ? -7.368 9.529 23.660 1.00 98.12 83 LYS A CA 1
ATOM 660 C C . LYS A 1 83 ? -7.024 8.038 23.665 1.00 98.12 83 LYS A C 1
ATOM 662 O O . LYS A 1 83 ? -6.924 7.437 24.731 1.00 98.12 83 LYS A O 1
ATOM 667 N N . THR A 1 84 ? -6.887 7.432 22.489 1.00 97.06 84 THR A N 1
ATOM 668 C CA . THR A 1 84 ? -6.385 6.067 22.327 1.00 97.06 84 THR A CA 1
ATOM 669 C C . THR A 1 84 ? -4.863 6.076 22.172 1.00 97.06 84 THR A C 1
ATOM 671 O O . THR A 1 84 ? -4.258 7.114 21.920 1.00 97.06 84 THR A O 1
ATOM 674 N N . SER A 1 85 ? -4.244 4.904 22.284 1.00 96.19 85 SER A N 1
ATOM 675 C CA . SER A 1 85 ? -2.827 4.677 21.973 1.00 96.19 85 SER A CA 1
ATOM 676 C C . SER A 1 85 ? -2.568 4.344 20.497 1.00 96.19 85 SER A C 1
ATOM 678 O O . SER A 1 85 ? -1.456 3.952 20.153 1.00 96.19 85 SER A O 1
ATOM 680 N N . ILE A 1 86 ? -3.581 4.448 19.629 1.00 98.62 86 ILE A N 1
ATOM 681 C CA . ILE A 1 86 ? -3.498 3.989 18.239 1.00 98.62 86 ILE A CA 1
ATOM 682 C C . ILE A 1 86 ? -2.650 4.968 17.422 1.00 98.62 86 ILE A C 1
ATOM 684 O O . ILE A 1 86 ? -2.962 6.161 17.316 1.00 98.62 86 ILE A O 1
ATOM 688 N N . SER A 1 87 ? -1.584 4.444 16.815 1.00 98.62 87 SER A N 1
ATOM 689 C CA . SER A 1 87 ? -0.706 5.207 15.928 1.00 98.62 87 SER A CA 1
ATOM 690 C C . SER A 1 87 ? -1.470 5.704 14.699 1.00 98.62 87 SER A C 1
ATOM 692 O O . SER A 1 87 ? -2.267 4.965 14.112 1.00 98.62 87 SER A O 1
ATOM 694 N N . HIS A 1 88 ? -1.227 6.954 14.305 1.00 98.62 88 HIS A N 1
ATOM 695 C CA . HIS A 1 88 ? -1.876 7.585 13.160 1.00 98.62 88 HIS A CA 1
ATOM 696 C C . HIS A 1 88 ? -1.007 8.679 12.530 1.00 98.62 88 HIS A C 1
ATOM 698 O O . HIS A 1 88 ? -0.118 9.224 13.180 1.00 98.62 88 HIS A O 1
ATOM 704 N N . SER A 1 89 ? -1.271 8.994 11.260 1.00 97.88 89 SER A N 1
ATOM 705 C CA . SER A 1 89 ? -0.524 9.984 10.473 1.00 97.88 89 SER A CA 1
ATOM 706 C C . SER A 1 89 ? -1.438 10.672 9.463 1.00 97.88 89 SER A C 1
ATOM 708 O O . SER A 1 89 ? -2.223 10.006 8.780 1.00 97.88 89 SER A O 1
ATOM 710 N N . ASP A 1 90 ? -1.333 11.999 9.361 1.00 96.50 90 ASP A N 1
ATOM 711 C CA . ASP A 1 90 ? -1.885 12.796 8.258 1.00 96.50 90 ASP A CA 1
ATOM 712 C C . ASP A 1 90 ? -0.801 13.241 7.254 1.00 96.50 90 ASP A C 1
ATOM 714 O O . ASP A 1 90 ? -1.061 14.092 6.396 1.00 96.50 90 ASP A O 1
ATOM 718 N N . ASP A 1 91 ? 0.391 12.632 7.309 1.00 95.12 91 ASP A N 1
ATOM 719 C CA . ASP A 1 91 ? 1.483 12.919 6.381 1.00 95.12 91 ASP A CA 1
ATOM 720 C C . ASP A 1 91 ? 1.114 12.577 4.927 1.00 95.12 91 ASP A C 1
ATOM 722 O O . ASP A 1 91 ? 0.451 11.578 4.623 1.00 95.12 91 ASP A O 1
ATOM 726 N N . CYS A 1 92 ? 1.561 13.426 4.000 1.00 93.44 92 CYS A N 1
ATOM 727 C CA . CYS A 1 92 ? 1.231 13.303 2.584 1.00 93.44 92 CYS A CA 1
ATOM 728 C C . CYS A 1 92 ? 1.738 11.996 1.955 1.00 93.44 92 CYS A C 1
ATOM 730 O O . CYS A 1 92 ? 1.044 11.418 1.116 1.00 93.44 92 CYS A O 1
ATOM 732 N N . GLN A 1 93 ? 2.904 11.500 2.376 1.00 92.62 93 GLN A N 1
ATOM 733 C CA . GLN A 1 93 ? 3.479 10.261 1.869 1.00 92.62 93 GLN A CA 1
ATOM 734 C C . GLN A 1 93 ? 2.702 9.052 2.380 1.00 92.62 93 GLN A C 1
ATOM 736 O O . GLN A 1 93 ? 2.399 8.144 1.602 1.00 92.62 93 GLN A O 1
ATOM 741 N N . ASP A 1 94 ? 2.350 9.035 3.664 1.00 96.31 94 ASP A N 1
ATOM 742 C CA . ASP A 1 94 ? 1.599 7.925 4.253 1.00 96.31 94 ASP A CA 1
ATOM 743 C C . ASP A 1 94 ? 0.213 7.774 3.634 1.00 96.31 94 ASP A C 1
ATOM 745 O O . ASP A 1 94 ? -0.213 6.650 3.345 1.00 96.31 94 ASP A O 1
ATOM 749 N N . ARG A 1 95 ? -0.464 8.904 3.407 1.00 97.56 95 ARG A N 1
ATOM 750 C CA . ARG A 1 95 ? -1.792 8.957 2.793 1.00 97.56 95 ARG A CA 1
ATOM 751 C C . ARG A 1 95 ? -1.750 8.543 1.325 1.00 97.56 95 ARG A C 1
ATOM 753 O O . ARG A 1 95 ? -2.535 7.690 0.921 1.00 97.56 95 ARG A O 1
ATOM 760 N N . LEU A 1 96 ? -0.823 9.099 0.537 1.00 96.25 96 LEU A N 1
ATOM 761 C CA . LEU A 1 96 ? -0.722 8.783 -0.891 1.00 96.25 96 LEU A CA 1
ATOM 762 C C . LEU A 1 96 ? -0.375 7.310 -1.124 1.00 96.25 96 LEU A C 1
ATOM 764 O O . LEU A 1 96 ? -0.991 6.676 -1.972 1.00 96.25 96 LEU A O 1
ATOM 768 N N . PHE A 1 97 ? 0.541 6.742 -0.333 1.00 96.56 97 PHE A N 1
ATOM 769 C CA . PHE A 1 97 ? 0.945 5.334 -0.458 1.00 96.56 97 PHE A CA 1
ATOM 770 C C . PHE A 1 97 ? -0.220 4.348 -0.270 1.00 96.56 97 PHE A C 1
ATOM 772 O O . PHE A 1 97 ? -0.146 3.204 -0.706 1.00 96.56 97 PHE A O 1
ATOM 779 N N . ARG A 1 98 ? -1.291 4.779 0.405 1.00 98.25 98 ARG A N 1
ATOM 780 C CA . ARG A 1 98 ? -2.474 3.961 0.706 1.00 98.25 98 ARG A CA 1
ATOM 781 C C . ARG A 1 98 ? -3.702 4.339 -0.110 1.00 98.25 98 ARG A C 1
ATOM 783 O O . ARG A 1 98 ? -4.789 3.841 0.156 1.00 98.25 98 ARG A O 1
ATOM 790 N N . ALA A 1 99 ? -3.531 5.209 -1.100 1.00 97.75 99 ALA A N 1
ATOM 791 C CA . ALA A 1 99 ? -4.605 5.672 -1.969 1.00 97.75 99 ALA A CA 1
ATOM 792 C C . ALA A 1 99 ? -4.784 4.820 -3.235 1.00 97.75 99 ALA A C 1
ATOM 794 O O . ALA A 1 99 ? -5.640 5.134 -4.057 1.00 97.75 99 ALA A O 1
ATOM 795 N N . HIS A 1 100 ? -3.946 3.798 -3.429 1.00 98.19 100 HIS A N 1
ATOM 796 C CA . HIS A 1 100 ? -3.881 3.055 -4.679 1.00 98.19 100 HIS A CA 1
ATOM 797 C C . HIS A 1 100 ? -3.486 1.589 -4.479 1.00 98.19 100 HIS A C 1
ATOM 799 O O . HIS A 1 100 ? -2.868 1.207 -3.482 1.00 98.19 100 HIS A O 1
ATOM 805 N N . GLY A 1 101 ? -3.828 0.778 -5.475 1.00 98.06 101 GLY A N 1
ATOM 806 C CA . GLY A 1 101 ? -3.246 -0.524 -5.753 1.00 98.06 101 GLY A CA 1
ATOM 807 C C . GLY A 1 101 ? -2.169 -0.459 -6.843 1.00 98.06 101 GLY A C 1
ATOM 808 O O . GLY A 1 101 ? -1.310 0.420 -6.868 1.00 98.06 101 GLY A O 1
ATOM 809 N N . HIS A 1 102 ? -2.196 -1.422 -7.754 1.00 98.50 102 HIS A N 1
ATOM 810 C CA . HIS A 1 102 ? -1.214 -1.624 -8.813 1.00 98.50 102 HIS A CA 1
ATOM 811 C C . HIS A 1 102 ? -1.862 -1.827 -10.188 1.00 98.50 102 HIS A C 1
ATOM 813 O O . HIS A 1 102 ? -1.280 -2.484 -11.056 1.00 98.50 102 HIS A O 1
ATOM 819 N N . THR A 1 103 ? -3.046 -1.262 -10.434 1.00 98.56 103 THR A N 1
ATOM 820 C CA . THR A 1 103 ? -3.525 -1.162 -11.818 1.00 98.56 103 THR A CA 1
ATOM 821 C C . THR A 1 103 ? -2.620 -0.242 -12.636 1.00 98.56 103 THR A C 1
ATOM 823 O O . THR A 1 103 ? -1.929 0.635 -12.111 1.00 98.56 103 THR A O 1
ATOM 826 N N . LEU A 1 104 ? -2.629 -0.426 -13.958 1.00 98.25 104 LEU A N 1
ATOM 827 C CA . LEU A 1 104 ? -1.845 0.414 -14.863 1.00 98.25 104 LEU A CA 1
ATOM 828 C C . LEU A 1 104 ? -2.191 1.901 -14.699 1.00 98.25 104 LEU A C 1
ATOM 830 O O . LEU A 1 104 ? -1.290 2.735 -14.692 1.00 98.25 104 LEU A O 1
ATOM 834 N N . HIS A 1 105 ? -3.480 2.220 -14.554 1.00 98.06 105 HIS A N 1
ATOM 835 C CA . HIS A 1 105 ? -3.948 3.595 -14.420 1.00 98.06 105 HIS A CA 1
ATOM 836 C C . HIS A 1 105 ? -3.430 4.249 -13.135 1.00 98.06 105 HIS A C 1
ATOM 838 O O . HIS A 1 105 ? -2.854 5.331 -13.195 1.00 98.06 105 HIS A O 1
ATOM 844 N N . GLU A 1 106 ? -3.537 3.561 -11.996 1.00 97.94 106 GLU A N 1
ATOM 845 C CA . GLU A 1 106 ? -3.028 4.048 -10.709 1.00 97.94 106 GLU A CA 1
ATOM 846 C C . GLU A 1 106 ? -1.517 4.325 -10.759 1.00 97.94 106 GLU A C 1
ATOM 848 O O . GLU A 1 106 ? -1.053 5.388 -10.345 1.00 97.94 106 GLU A O 1
ATOM 853 N N . ILE A 1 107 ? -0.736 3.402 -11.332 1.00 97.88 107 ILE A N 1
ATOM 854 C CA . ILE A 1 107 ? 0.719 3.569 -11.465 1.00 97.88 107 ILE A CA 1
ATOM 855 C C . ILE A 1 107 ? 1.065 4.707 -12.427 1.00 97.88 107 ILE A C 1
ATOM 857 O O . ILE A 1 107 ? 2.038 5.430 -12.205 1.00 97.88 107 ILE A O 1
ATOM 861 N N . PHE A 1 108 ? 0.273 4.899 -13.482 1.00 97.06 108 PHE A N 1
ATOM 862 C CA . PHE A 1 108 ? 0.445 6.024 -14.392 1.00 97.06 108 PHE A CA 1
ATOM 863 C C . PHE A 1 108 ? 0.180 7.359 -13.686 1.00 97.06 108 PHE A C 1
ATOM 865 O O . PHE A 1 108 ? 0.994 8.272 -13.806 1.00 97.06 108 PHE A O 1
ATOM 872 N N . LEU A 1 109 ? -0.881 7.462 -12.877 1.00 95.44 109 LEU A N 1
ATOM 873 C CA . LEU A 1 109 ? -1.162 8.661 -12.081 1.00 95.44 109 LEU A CA 1
ATOM 874 C C . LEU A 1 109 ? -0.033 8.977 -11.094 1.00 95.44 109 LEU A C 1
ATOM 876 O O . LEU A 1 109 ? 0.354 10.133 -10.977 1.00 95.44 109 LEU A O 1
ATOM 880 N N . LEU A 1 110 ? 0.567 7.975 -10.445 1.00 94.88 110 LEU A N 1
ATOM 881 C CA . LEU A 1 110 ? 1.735 8.195 -9.578 1.00 94.88 110 LEU A CA 1
ATOM 882 C C . LEU A 1 110 ? 2.954 8.734 -10.330 1.00 94.88 110 LEU A C 1
ATOM 884 O O . LEU A 1 110 ? 3.798 9.393 -9.728 1.00 94.88 110 LEU A O 1
ATOM 888 N N . ARG A 1 111 ? 3.083 8.443 -11.625 1.00 95.44 111 ARG A N 1
ATOM 889 C CA . ARG A 1 111 ? 4.253 8.823 -12.426 1.00 95.44 111 ARG A CA 1
ATOM 890 C C . ARG A 1 111 ? 4.067 10.119 -13.201 1.00 95.44 111 ARG A C 1
ATOM 892 O O . ARG A 1 111 ? 5.046 10.822 -13.387 1.00 95.44 111 ARG A O 1
ATOM 899 N N . GLU A 1 112 ? 2.861 10.410 -13.664 1.00 94.25 112 GLU A N 1
ATOM 900 C CA . GLU A 1 112 ? 2.599 11.470 -14.651 1.00 94.25 112 GLU A CA 1
ATOM 901 C C . GLU A 1 112 ? 1.406 12.360 -14.256 1.00 94.25 112 GLU A C 1
ATOM 903 O O . GLU A 1 112 ? 1.055 13.291 -14.977 1.00 94.25 112 GLU A O 1
ATOM 908 N N . GLY A 1 113 ? 0.739 12.071 -13.136 1.00 92.56 113 GLY A N 1
ATOM 909 C CA . GLY A 1 113 ? -0.511 12.722 -12.760 1.00 92.56 113 GLY A CA 1
ATOM 910 C C . GLY A 1 113 ? -0.679 12.892 -11.255 1.00 92.56 113 GLY A C 1
ATOM 911 O O . GLY A 1 113 ? 0.281 13.053 -10.501 1.00 92.56 113 GLY A O 1
ATOM 912 N N . LYS A 1 114 ? -1.939 12.892 -10.819 1.00 92.50 114 LYS A N 1
ATOM 913 C CA . LYS A 1 114 ? -2.327 13.052 -9.417 1.00 92.50 114 LYS A CA 1
ATOM 914 C C . LYS A 1 114 ? -3.636 12.324 -9.140 1.00 92.50 114 LYS A C 1
ATOM 916 O O . LYS A 1 114 ? -4.464 12.184 -10.035 1.00 92.50 114 LYS A O 1
ATOM 921 N N . PHE A 1 115 ? -3.831 11.928 -7.889 1.00 94.25 115 PHE A N 1
ATOM 922 C CA . PHE A 1 115 ? -5.119 11.447 -7.399 1.00 94.25 115 PHE A CA 1
ATOM 923 C C . PHE A 1 115 ? -5.949 12.635 -6.922 1.00 94.25 115 PHE A C 1
ATOM 925 O O . PHE A 1 115 ? -5.450 13.488 -6.184 1.00 94.25 115 PHE A O 1
ATOM 932 N N . GLU A 1 116 ? -7.214 12.693 -7.328 1.00 93.44 116 GLU A N 1
ATOM 933 C CA . GLU A 1 116 ? -8.125 13.756 -6.889 1.00 93.44 116 GLU A CA 1
ATOM 934 C C . GLU A 1 116 ? -8.585 13.559 -5.442 1.00 93.44 116 GLU A C 1
ATOM 936 O O . GLU A 1 116 ? -8.743 14.526 -4.696 1.00 93.44 116 GLU A O 1
ATOM 941 N N . ARG A 1 117 ? -8.738 12.297 -5.026 1.00 97.38 117 ARG A N 1
ATOM 942 C CA . ARG A 1 117 ? -9.099 11.904 -3.667 1.00 97.38 117 ARG A CA 1
ATOM 943 C C . ARG A 1 117 ? -8.131 10.842 -3.164 1.00 97.38 117 ARG A C 1
ATOM 945 O O . ARG A 1 117 ? -7.857 9.860 -3.843 1.00 97.38 117 ARG A O 1
ATOM 952 N N . ILE A 1 118 ? -7.638 11.046 -1.951 1.00 98.12 118 ILE A N 1
ATOM 953 C CA . ILE A 1 118 ? -6.807 10.095 -1.205 1.00 98.12 118 ILE A CA 1
ATOM 954 C C . ILE A 1 118 ? -7.324 10.010 0.238 1.00 98.12 118 ILE A C 1
ATOM 956 O O . ILE A 1 118 ? -8.075 10.910 0.628 1.00 98.12 118 ILE A O 1
ATOM 960 N N . PRO A 1 119 ? -6.924 9.018 1.054 1.00 98.62 119 PRO A N 1
ATOM 961 C CA . PRO A 1 119 ? -7.270 8.993 2.473 1.00 98.62 119 PRO A CA 1
ATOM 962 C C . PRO A 1 119 ? -6.859 10.290 3.182 1.00 98.62 119 PRO A C 1
ATOM 964 O O . PRO A 1 119 ? -5.848 10.901 2.845 1.00 98.62 119 PRO A O 1
ATOM 967 N N . ASP A 1 120 ? -7.624 10.727 4.176 1.00 98.75 120 ASP A N 1
ATOM 968 C CA . ASP A 1 120 ? -7.328 11.925 4.974 1.00 98.75 120 ASP A CA 1
ATOM 969 C C . ASP A 1 120 ? -6.428 11.616 6.169 1.00 98.75 120 ASP A C 1
ATOM 971 O O . ASP A 1 120 ? -5.677 12.476 6.622 1.00 98.75 120 ASP A O 1
ATOM 975 N N . LEU A 1 121 ? -6.494 10.383 6.668 1.00 98.81 121 LEU A N 1
ATOM 976 C CA . LEU A 1 121 ? -5.702 9.899 7.790 1.00 98.81 121 LEU A CA 1
ATOM 977 C C . LEU A 1 121 ? -5.376 8.421 7.592 1.00 98.81 121 LEU A C 1
ATOM 979 O O . LEU A 1 121 ? -6.186 7.661 7.060 1.00 98.81 121 LEU A O 1
ATOM 983 N N . VAL A 1 122 ? -4.211 8.004 8.068 1.00 98.88 122 VAL A N 1
ATOM 984 C CA . VAL A 1 122 ? -3.836 6.595 8.190 1.00 98.88 122 VAL A CA 1
ATOM 985 C C . VAL A 1 122 ? -3.812 6.213 9.663 1.00 98.88 122 VAL A C 1
ATOM 987 O O . VAL A 1 122 ? -3.333 6.992 10.485 1.00 98.88 122 VAL A O 1
ATOM 990 N N . VAL A 1 123 ? -4.320 5.027 9.998 1.00 98.88 123 VAL A N 1
ATOM 991 C CA . VAL A 1 123 ? -4.239 4.442 11.345 1.00 98.88 123 VAL A CA 1
ATOM 992 C C . VAL A 1 123 ? -3.618 3.050 11.285 1.00 98.88 123 VAL A C 1
ATOM 994 O O . VAL A 1 123 ? -3.883 2.301 10.344 1.00 98.88 123 VAL A O 1
ATOM 997 N N . TRP A 1 124 ? -2.836 2.699 12.307 1.00 98.88 124 TRP A N 1
ATOM 998 C CA . TRP A 1 124 ? -2.161 1.402 12.429 1.00 98.88 124 TRP A CA 1
ATOM 999 C C . TRP A 1 124 ? -2.553 0.699 13.732 1.00 98.88 124 TRP A C 1
ATOM 1001 O O . TRP A 1 124 ? -1.826 0.804 14.723 1.00 98.88 124 TRP A O 1
ATOM 1011 N N . PRO A 1 125 ? -3.706 0.007 13.770 1.00 98.81 125 PRO A N 1
ATOM 1012 C CA . PRO A 1 125 ? -4.041 -0.848 14.899 1.00 98.81 125 PRO A CA 1
ATOM 1013 C C . PRO A 1 125 ? -3.026 -1.990 15.045 1.00 98.81 125 PRO A C 1
ATOM 1015 O O . PRO A 1 125 ? -2.495 -2.490 14.05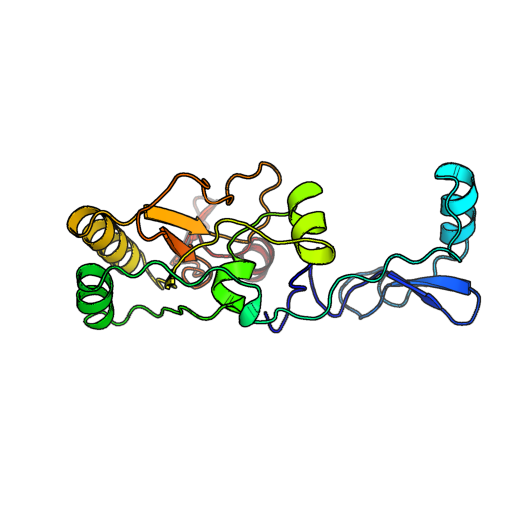4 1.00 98.81 125 PRO A O 1
ATOM 1018 N N . VAL A 1 126 ? -2.794 -2.440 16.277 1.00 98.75 126 VAL A N 1
ATOM 1019 C CA . VAL A 1 126 ? -1.901 -3.573 16.591 1.00 98.75 126 VAL A CA 1
ATOM 1020 C C . VAL A 1 126 ? -2.643 -4.790 17.144 1.00 98.75 126 VAL A C 1
ATOM 1022 O O . VAL A 1 126 ? -2.021 -5.797 17.482 1.00 98.75 126 VAL A O 1
ATOM 1025 N N . CYS A 1 127 ? -3.970 -4.718 17.279 1.00 98.62 127 CYS A N 1
ATOM 1026 C CA . CYS A 1 127 ? -4.803 -5.836 17.716 1.00 98.62 127 CYS A CA 1
ATOM 1027 C C . CYS A 1 127 ? -6.280 -5.660 17.320 1.00 98.62 127 CYS A C 1
ATOM 1029 O O . CYS A 1 127 ? -6.714 -4.599 16.868 1.00 98.62 127 CYS A O 1
ATOM 1031 N N . HIS A 1 128 ? -7.068 -6.717 17.538 1.00 98.69 128 HIS A N 1
ATOM 1032 C CA . HIS A 1 128 ? -8.512 -6.731 17.292 1.00 98.69 128 HIS A CA 1
ATOM 1033 C C . HIS A 1 128 ? -9.258 -5.595 18.012 1.00 98.69 128 HIS A C 1
ATOM 1035 O O . HIS A 1 128 ? -10.059 -4.899 17.392 1.00 98.69 128 HIS A O 1
ATOM 1041 N N . ASP A 1 129 ? -8.967 -5.369 19.294 1.00 98.69 129 ASP A N 1
ATOM 1042 C CA . ASP A 1 129 ? -9.695 -4.389 20.109 1.00 98.69 129 ASP A CA 1
ATOM 1043 C C . ASP A 1 129 ? -9.483 -2.949 19.628 1.00 98.69 129 ASP A C 1
ATOM 1045 O O . ASP A 1 129 ? -10.365 -2.100 19.765 1.00 98.69 129 ASP A O 1
ATOM 1049 N N . GLU A 1 130 ? -8.325 -2.650 19.038 1.00 98.81 130 GLU A N 1
ATOM 1050 C CA . GLU A 1 130 ? -8.071 -1.344 18.432 1.00 98.81 130 GLU A CA 1
ATOM 1051 C C . GLU A 1 130 ? -8.878 -1.146 17.147 1.00 98.81 130 GLU A C 1
ATOM 1053 O O . GLU A 1 130 ? -9.445 -0.071 16.956 1.00 98.81 130 GLU A O 1
ATOM 1058 N N . VAL A 1 131 ? -9.036 -2.187 16.321 1.00 98.88 131 VAL A N 1
ATOM 1059 C CA . VAL A 1 131 ? -9.947 -2.152 15.162 1.00 98.88 131 VAL A CA 1
ATOM 1060 C C . VAL A 1 131 ? -11.387 -1.911 15.612 1.00 98.88 131 VAL A C 1
ATOM 1062 O O . VAL A 1 131 ? -12.064 -1.054 15.045 1.00 98.88 131 VAL A O 1
ATOM 1065 N N . VAL A 1 132 ? -11.843 -2.606 16.662 1.00 98.81 132 VAL A N 1
ATOM 1066 C CA . VAL A 1 132 ? -13.181 -2.399 17.245 1.00 98.81 132 VAL A CA 1
ATOM 1067 C C . VAL A 1 132 ? -13.378 -0.933 17.635 1.00 98.81 132 VAL A C 1
ATOM 1069 O O . VAL A 1 132 ? -14.378 -0.326 17.248 1.00 98.81 132 VAL A O 1
ATOM 1072 N N . LYS A 1 133 ? -12.408 -0.334 18.337 1.00 98.75 133 LYS A N 1
ATOM 1073 C CA . LYS A 1 133 ? -12.451 1.085 18.720 1.00 98.75 133 LYS A CA 1
ATOM 1074 C C . LYS A 1 133 ? -12.492 2.008 17.501 1.00 98.75 133 LYS A C 1
ATOM 1076 O O . LYS A 1 133 ? -13.328 2.906 17.469 1.00 98.75 133 LYS A O 1
ATOM 1081 N N . ILE A 1 134 ? -11.645 1.789 16.491 1.00 98.81 134 ILE A N 1
ATOM 1082 C CA . ILE A 1 134 ? -11.621 2.609 15.264 1.00 98.81 134 ILE A CA 1
ATOM 1083 C C . ILE A 1 134 ? -12.989 2.588 14.578 1.00 98.81 134 ILE A C 1
ATOM 1085 O O . ILE A 1 134 ? -13.520 3.646 14.249 1.00 98.81 134 ILE A O 1
ATOM 1089 N N . VAL A 1 135 ? -13.587 1.405 14.405 1.00 98.88 135 VAL A N 1
ATOM 1090 C CA . VAL A 1 135 ? -14.897 1.261 13.752 1.00 98.88 135 VAL A CA 1
ATOM 1091 C C . VAL A 1 135 ? -16.005 1.917 14.581 1.00 98.88 135 VAL A C 1
ATOM 1093 O O . VAL A 1 135 ? -16.848 2.617 14.027 1.00 98.88 135 VAL A O 1
ATOM 1096 N N . GLN A 1 136 ? -15.985 1.777 15.910 1.00 98.88 136 GLN A N 1
ATOM 1097 C CA . GLN A 1 136 ? -16.930 2.475 16.791 1.00 98.88 136 GLN A CA 1
ATOM 1098 C C . GLN A 1 136 ? -16.813 4.000 16.671 1.00 98.88 136 GLN A C 1
ATOM 1100 O O . GLN A 1 136 ? -17.831 4.689 16.579 1.00 98.88 136 GLN A O 1
ATOM 1105 N N . LEU A 1 137 ? -15.588 4.534 16.636 1.00 98.81 137 LEU A N 1
ATOM 1106 C CA . LEU A 1 137 ? -15.348 5.962 16.420 1.00 98.81 137 LEU A CA 1
ATOM 1107 C C . LEU A 1 137 ? -15.804 6.404 15.027 1.00 98.81 137 LEU A C 1
ATOM 1109 O O . LEU A 1 137 ? -16.407 7.468 14.899 1.00 98.81 137 LEU A O 1
ATOM 1113 N N . ALA A 1 138 ? -15.572 5.587 14.000 1.00 98.81 138 ALA A N 1
ATOM 1114 C CA . ALA A 1 138 ? -16.003 5.878 12.641 1.00 98.81 138 ALA A CA 1
ATOM 1115 C C . ALA A 1 138 ? -17.532 5.965 12.533 1.00 98.81 138 ALA A C 1
ATOM 1117 O O . ALA A 1 138 ? -18.053 6.934 11.981 1.00 98.81 138 ALA A O 1
ATOM 1118 N N . CYS A 1 139 ? -18.252 5.024 13.152 1.00 98.81 139 CYS A N 1
ATOM 1119 C CA . CYS A 1 139 ? -19.710 5.065 13.261 1.00 98.81 139 CYS A CA 1
ATOM 1120 C C . CYS A 1 139 ? -20.193 6.304 14.029 1.00 98.81 139 CYS A C 1
ATOM 1122 O O . CYS A 1 139 ? -21.109 6.987 13.578 1.00 98.81 139 CYS A O 1
ATOM 1124 N N . LYS A 1 140 ? -19.568 6.620 15.172 1.00 98.81 140 LYS A N 1
ATOM 1125 C CA . LYS A 1 140 ? -19.935 7.766 16.020 1.00 98.81 140 LYS A CA 1
ATOM 1126 C C . LYS A 1 140 ? -19.783 9.107 15.298 1.00 98.81 140 LYS A C 1
ATOM 1128 O O . LYS A 1 140 ? -20.615 9.991 15.478 1.00 98.81 140 LYS A O 1
ATOM 1133 N N . HIS A 1 141 ? -18.715 9.264 14.518 1.00 98.81 141 HIS A N 1
ATOM 1134 C CA . HIS A 1 141 ? -18.328 10.541 13.908 1.00 98.81 141 HIS A CA 1
ATOM 1135 C C . HIS A 1 141 ? -18.632 10.628 12.408 1.00 98.81 141 HIS A C 1
ATOM 1137 O O . HIS A 1 141 ? -18.290 11.630 11.784 1.00 98.81 141 HIS A O 1
ATOM 1143 N N . ASN A 1 142 ? -19.281 9.607 11.836 1.00 98.69 142 ASN A N 1
ATOM 1144 C CA . ASN A 1 142 ? -19.579 9.486 10.406 1.00 98.69 142 ASN A CA 1
ATOM 1145 C C . ASN A 1 142 ? -18.323 9.634 9.522 1.00 98.69 142 ASN A C 1
ATOM 1147 O O . ASN A 1 142 ? -18.247 10.488 8.637 1.00 98.69 142 ASN A O 1
ATOM 1151 N N . VAL A 1 143 ? -17.324 8.799 9.800 1.00 98.81 143 VAL A N 1
ATOM 1152 C CA . VAL A 1 143 ? -16.046 8.728 9.077 1.00 98.81 143 VAL A CA 1
ATOM 1153 C C . VAL A 1 143 ? -16.015 7.452 8.236 1.00 98.81 143 VAL A C 1
ATOM 1155 O O . VAL A 1 143 ? -16.478 6.400 8.673 1.00 98.81 143 VAL A O 1
ATOM 1158 N N . VAL A 1 144 ? -15.482 7.540 7.019 1.00 98.88 144 VAL A N 1
ATOM 1159 C CA . VAL A 1 144 ? -15.304 6.392 6.120 1.00 98.88 144 VAL A CA 1
ATOM 1160 C C . VAL A 1 144 ? -14.047 5.632 6.506 1.00 98.88 144 VAL A C 1
ATOM 1162 O O . VAL A 1 144 ? -13.028 6.238 6.824 1.00 98.88 144 VAL A O 1
ATOM 1165 N N . VAL A 1 145 ? -14.100 4.305 6.433 1.00 98.88 145 VAL A N 1
ATOM 1166 C CA . VAL A 1 145 ? -12.937 3.441 6.641 1.00 98.88 145 VAL A CA 1
ATOM 1167 C C . VAL A 1 145 ? -12.694 2.624 5.380 1.00 98.88 145 VAL A C 1
ATOM 1169 O O . VAL A 1 145 ? -13.592 1.917 4.928 1.00 98.88 145 VAL A O 1
ATOM 1172 N N . ILE A 1 146 ? -11.476 2.697 4.844 1.00 98.88 146 ILE A N 1
ATOM 1173 C CA . ILE A 1 146 ? -10.997 1.829 3.763 1.00 98.88 146 ILE A CA 1
ATOM 1174 C C . ILE A 1 146 ? -9.890 0.942 4.350 1.00 98.88 146 ILE A C 1
ATOM 1176 O O . ILE A 1 146 ? -8.832 1.460 4.718 1.00 98.88 146 ILE A O 1
ATOM 1180 N N . PRO A 1 147 ? -10.116 -0.375 4.509 1.00 98.75 147 PRO A N 1
ATOM 1181 C CA . PRO A 1 147 ? -9.073 -1.289 4.959 1.00 98.75 147 PRO A CA 1
ATOM 1182 C C . PRO A 1 147 ? -7.932 -1.383 3.943 1.00 98.75 147 PRO A C 1
ATOM 1184 O O . PRO A 1 147 ? -8.165 -1.508 2.742 1.00 98.75 147 PRO A O 1
ATOM 1187 N N . PHE A 1 148 ? -6.697 -1.382 4.435 1.00 98.75 148 PHE A N 1
ATOM 1188 C CA . PHE A 1 148 ? -5.488 -1.476 3.628 1.00 98.75 148 PHE A CA 1
ATOM 1189 C C . PHE A 1 148 ? -4.575 -2.580 4.175 1.00 98.75 148 PHE A C 1
ATOM 1191 O O . PHE A 1 148 ? -4.187 -2.561 5.340 1.00 98.75 148 PHE A O 1
ATOM 1198 N N . GLY A 1 149 ? -4.238 -3.547 3.319 1.00 98.19 149 GLY A N 1
ATOM 1199 C CA . GLY A 1 149 ? -3.282 -4.617 3.619 1.00 98.19 149 GLY A CA 1
ATOM 1200 C C . GLY A 1 149 ? -1.922 -4.346 2.977 1.00 98.19 149 GLY A C 1
ATOM 1201 O O . GLY A 1 149 ? -1.209 -3.426 3.357 1.00 98.19 149 GLY A O 1
ATOM 1202 N N . GLY A 1 150 ? -1.559 -5.143 1.969 1.00 96.88 150 GLY A N 1
ATOM 1203 C CA . GLY A 1 150 ? -0.294 -4.980 1.241 1.00 96.88 150 GLY A CA 1
ATOM 1204 C C . GLY A 1 150 ? -0.302 -3.927 0.124 1.00 96.88 150 GLY A C 1
ATOM 1205 O O . GLY A 1 150 ? 0.730 -3.734 -0.509 1.00 96.88 150 GLY A O 1
ATOM 1206 N N . GLY A 1 151 ? -1.443 -3.293 -0.174 1.00 97.56 151 GLY A N 1
ATOM 1207 C CA . GLY A 1 151 ? -1.558 -2.355 -1.301 1.00 97.56 151 GLY A CA 1
ATOM 1208 C C . GLY A 1 151 ? -1.482 -3.008 -2.685 1.00 97.56 151 GLY A C 1
ATOM 1209 O O . GLY A 1 151 ? -1.202 -2.341 -3.670 1.00 97.56 151 GLY A O 1
ATOM 1210 N N . THR A 1 152 ? -1.717 -4.319 -2.788 1.00 98.19 152 THR A N 1
ATOM 1211 C CA . THR A 1 152 ? -1.501 -5.105 -4.018 1.00 98.19 152 THR A CA 1
ATOM 1212 C C . THR A 1 152 ? -2.745 -5.298 -4.888 1.00 98.19 152 THR A C 1
ATOM 1214 O O . THR A 1 152 ? -2.743 -6.141 -5.783 1.00 98.19 152 THR A O 1
ATOM 1217 N N . SER A 1 153 ? -3.815 -4.539 -4.632 1.00 98.44 153 SER A N 1
ATOM 1218 C CA . SER A 1 153 ? -5.054 -4.580 -5.423 1.00 98.44 153 SER A CA 1
ATOM 1219 C C . SER A 1 153 ? -4.781 -4.283 -6.900 1.00 98.44 153 SER A C 1
ATOM 1221 O O . SER A 1 153 ? -3.992 -3.405 -7.217 1.00 98.44 153 SER A O 1
ATOM 1223 N N . VAL A 1 154 ? -5.472 -4.972 -7.807 1.00 98.38 154 VAL A N 1
ATOM 1224 C CA . VAL A 1 154 ? -5.450 -4.697 -9.258 1.00 98.38 154 VAL A CA 1
ATOM 1225 C C . VAL A 1 154 ? -6.866 -4.495 -9.807 1.00 98.38 154 VAL A C 1
ATOM 1227 O O . VAL A 1 154 ? -7.157 -4.815 -10.955 1.00 98.38 154 VAL A O 1
ATOM 1230 N N . SER A 1 155 ? -7.764 -3.990 -8.961 1.00 98.06 155 SER A N 1
ATOM 1231 C CA . SER A 1 155 ? -9.190 -3.827 -9.267 1.00 98.06 155 SER A CA 1
ATOM 1232 C C . SER A 1 155 ? -9.759 -2.493 -8.778 1.00 98.06 155 SER A C 1
ATOM 1234 O O . SER A 1 155 ? -10.957 -2.410 -8.523 1.00 98.06 155 SER A O 1
ATOM 1236 N N . ASN A 1 156 ? -8.904 -1.490 -8.545 1.00 96.94 156 ASN A N 1
ATOM 1237 C CA . ASN A 1 156 ? -9.261 -0.193 -7.951 1.00 96.94 156 ASN A CA 1
ATOM 1238 C C . ASN A 1 156 ? -9.954 -0.276 -6.575 1.00 96.94 156 ASN A C 1
ATOM 1240 O O . ASN A 1 156 ? -10.536 0.692 -6.107 1.00 96.94 156 ASN A O 1
ATOM 1244 N N . ALA A 1 157 ? -9.866 -1.407 -5.867 1.00 97.62 157 ALA A N 1
ATOM 1245 C CA . ALA A 1 157 ? -10.562 -1.595 -4.587 1.00 97.62 157 ALA A CA 1
ATOM 1246 C C . ALA A 1 157 ? -10.109 -0.644 -3.456 1.00 97.62 157 ALA A C 1
ATOM 1248 O O . ALA A 1 157 ? -10.760 -0.583 -2.417 1.00 97.62 157 ALA A O 1
ATOM 1249 N N . LEU A 1 158 ? -8.984 0.054 -3.639 1.00 98.19 158 LEU A N 1
ATOM 1250 C CA . LEU A 1 158 ? -8.426 1.025 -2.691 1.00 98.19 158 LEU A CA 1
ATOM 1251 C C . LEU A 1 158 ? -8.679 2.478 -3.120 1.00 98.19 158 LEU A C 1
ATOM 1253 O O . LEU A 1 158 ? -8.334 3.401 -2.384 1.00 98.19 158 LEU A O 1
ATOM 1257 N N . GLU A 1 159 ? -9.262 2.680 -4.304 1.00 96.75 159 GLU A N 1
ATOM 1258 C CA . GLU A 1 159 ? -9.571 3.999 -4.838 1.00 96.75 159 GLU A CA 1
ATOM 1259 C C . GLU A 1 159 ? -10.571 4.709 -3.918 1.00 96.75 159 GLU A C 1
ATOM 1261 O O . GLU A 1 159 ? -11.604 4.158 -3.531 1.00 96.75 159 GLU A O 1
ATOM 1266 N N . CYS A 1 160 ? -10.255 5.948 -3.546 1.00 98.38 160 CYS A N 1
ATOM 1267 C CA . CYS A 1 160 ? -11.162 6.779 -2.767 1.00 98.38 160 CYS A CA 1
ATOM 1268 C C . CYS A 1 160 ? -12.179 7.444 -3.712 1.00 98.38 160 CYS A C 1
ATOM 1270 O O . CYS A 1 160 ? -11.750 8.201 -4.585 1.00 98.38 160 CYS A O 1
ATOM 1272 N N . PRO A 1 161 ? -13.500 7.248 -3.532 1.00 97.62 161 PRO A N 1
ATOM 1273 C CA . PRO A 1 161 ? -14.499 7.872 -4.400 1.00 97.62 161 PRO A CA 1
ATOM 1274 C C . PRO A 1 161 ? -14.411 9.405 -4.372 1.00 97.62 161 PRO A C 1
ATOM 1276 O O . PRO A 1 161 ? -14.359 10.012 -3.300 1.00 97.62 161 PRO A O 1
ATOM 1279 N N . MET A 1 162 ? -14.407 10.049 -5.540 1.00 95.62 162 MET A N 1
ATOM 1280 C CA . MET A 1 162 ? -14.194 11.503 -5.674 1.00 95.62 162 MET A CA 1
ATOM 1281 C C . MET A 1 162 ? -15.322 12.333 -5.035 1.00 95.62 162 MET A C 1
ATOM 1283 O O . MET A 1 162 ? -15.129 13.445 -4.526 1.00 95.62 162 MET A O 1
ATOM 1287 N N . GLU A 1 163 ? -16.532 11.791 -5.057 1.00 96.94 163 GLU A N 1
ATOM 1288 C CA . GLU A 1 163 ? -17.729 12.378 -4.479 1.00 96.94 163 GLU A CA 1
ATOM 1289 C C . GLU A 1 163 ? -17.808 12.223 -2.955 1.00 96.94 163 GLU A C 1
ATOM 1291 O O . GLU A 1 163 ? -18.586 12.944 -2.329 1.00 96.94 163 GLU A O 1
ATOM 1296 N N . GLU A 1 164 ? -16.985 11.366 -2.339 1.00 98.12 164 GLU A N 1
ATOM 1297 C CA . GLU A 1 164 ? -16.985 11.162 -0.891 1.00 98.12 164 GLU A CA 1
ATOM 1298 C C . GLU A 1 164 ? -16.437 12.396 -0.157 1.00 98.12 164 GLU A C 1
ATOM 1300 O O . GLU A 1 164 ? -15.249 12.735 -0.231 1.00 98.12 164 GLU A O 1
ATOM 1305 N N . LYS A 1 165 ? -17.332 13.078 0.568 1.00 97.75 165 LYS A N 1
ATOM 1306 C CA . LYS A 1 165 ? -17.046 14.331 1.287 1.00 97.75 165 LYS A CA 1
ATOM 1307 C C . LYS A 1 165 ? -16.684 14.125 2.752 1.00 97.75 165 LYS A C 1
ATOM 1309 O O . LYS A 1 165 ? -16.178 15.055 3.378 1.00 97.75 165 LYS A O 1
ATOM 1314 N N . ARG A 1 166 ? -16.952 12.947 3.317 1.00 98.69 166 ARG A N 1
ATOM 1315 C CA . ARG A 1 166 ? -16.558 12.611 4.688 1.00 98.69 166 ARG A CA 1
ATOM 1316 C C . ARG A 1 166 ? -15.049 12.441 4.768 1.00 98.69 166 ARG A C 1
ATOM 1318 O O . ARG A 1 166 ? -14.384 12.179 3.767 1.00 98.69 166 ARG A O 1
ATOM 1325 N N . MET A 1 167 ? -14.531 12.544 5.987 1.00 98.75 167 MET A N 1
ATOM 1326 C CA . MET A 1 167 ? -13.169 12.121 6.289 1.00 98.75 167 MET A CA 1
ATOM 1327 C C . MET A 1 167 ? -13.026 10.621 5.978 1.00 98.75 167 MET A C 1
ATOM 1329 O O . MET A 1 167 ? -13.872 9.826 6.392 1.00 98.75 167 MET A O 1
ATOM 1333 N N . ILE A 1 168 ? -11.972 10.244 5.257 1.00 98.94 168 ILE A N 1
ATOM 1334 C CA . ILE A 1 168 ? -11.612 8.869 4.902 1.00 98.94 168 ILE A CA 1
ATOM 1335 C C . ILE A 1 168 ? -10.384 8.465 5.713 1.00 98.94 168 ILE A C 1
ATOM 1337 O O . ILE A 1 168 ? -9.328 9.091 5.629 1.00 98.94 168 ILE A O 1
ATOM 1341 N N . VAL A 1 169 ? -10.510 7.384 6.472 1.00 98.88 169 VAL A N 1
ATOM 1342 C CA . VAL A 1 169 ? -9.422 6.770 7.227 1.00 98.88 169 VAL A CA 1
ATOM 1343 C C . VAL A 1 169 ? -8.976 5.502 6.510 1.00 98.88 169 VAL A C 1
ATOM 1345 O O . VAL A 1 169 ? -9.756 4.564 6.343 1.00 98.88 169 VAL A O 1
ATOM 1348 N N . SER A 1 170 ? -7.705 5.453 6.121 1.00 98.88 170 SER A N 1
ATOM 1349 C CA . SER A 1 170 ? -7.061 4.204 5.722 1.00 98.88 170 SER A CA 1
ATOM 1350 C C . SER A 1 170 ? -6.726 3.403 6.978 1.00 98.88 170 SER A C 1
ATOM 1352 O O . SER A 1 170 ? -5.865 3.811 7.760 1.00 98.88 170 SER A O 1
ATOM 1354 N N . LEU A 1 171 ? -7.381 2.258 7.166 1.00 98.94 171 LEU A N 1
ATOM 1355 C CA . LEU A 1 171 ? -7.092 1.332 8.263 1.00 98.94 171 LEU A CA 1
ATOM 1356 C C . LEU A 1 171 ? -6.041 0.331 7.792 1.00 98.94 171 LEU A C 1
ATOM 1358 O O . LEU A 1 171 ? -6.367 -0.649 7.128 1.00 98.94 171 LEU A O 1
ATOM 1362 N N . ASP A 1 172 ? -4.779 0.607 8.109 1.00 98.88 172 ASP A N 1
ATOM 1363 C CA . ASP A 1 172 ? -3.647 -0.217 7.701 1.00 98.88 172 ASP A CA 1
ATOM 1364 C C . ASP A 1 172 ? -3.417 -1.358 8.699 1.00 98.88 172 ASP A C 1
ATOM 1366 O O . ASP A 1 172 ? -3.069 -1.138 9.860 1.00 98.88 172 ASP A O 1
ATOM 1370 N N . THR A 1 173 ? -3.582 -2.595 8.238 1.00 98.81 173 THR A N 1
ATOM 1371 C CA . THR A 1 173 ? -3.465 -3.785 9.087 1.00 98.81 173 THR A CA 1
ATOM 1372 C C . THR A 1 173 ? -2.032 -4.282 9.265 1.00 98.81 173 THR A C 1
ATOM 1374 O O . THR A 1 173 ? -1.832 -5.230 10.012 1.00 98.81 173 THR A O 1
ATOM 1377 N N . SER A 1 174 ? -1.023 -3.693 8.616 1.00 98.19 174 SER A N 1
ATOM 1378 C CA . SER A 1 174 ? 0.364 -4.199 8.571 1.00 98.19 174 SER A CA 1
ATOM 1379 C C . SER A 1 174 ? 1.027 -4.409 9.935 1.00 98.19 174 SER A C 1
ATOM 1381 O O . SER A 1 174 ? 1.969 -5.196 10.031 1.00 98.19 174 SER A O 1
ATOM 1383 N N . GLN A 1 175 ? 0.545 -3.744 10.992 1.00 98.50 175 GLN A N 1
ATOM 1384 C CA . GLN A 1 175 ? 1.046 -3.914 12.362 1.00 98.50 175 GLN A CA 1
ATOM 1385 C C . GLN A 1 175 ? 0.303 -5.006 13.161 1.00 98.50 175 GLN A C 1
ATOM 1387 O O . GLN A 1 175 ? 0.776 -5.423 14.215 1.00 98.50 175 GLN A O 1
ATOM 1392 N N . MET A 1 176 ? -0.812 -5.533 12.641 1.00 98.44 176 MET A N 1
ATOM 1393 C CA . MET A 1 176 ? -1.515 -6.718 13.150 1.00 98.44 176 MET A CA 1
ATOM 1394 C C . MET A 1 176 ? -0.985 -7.976 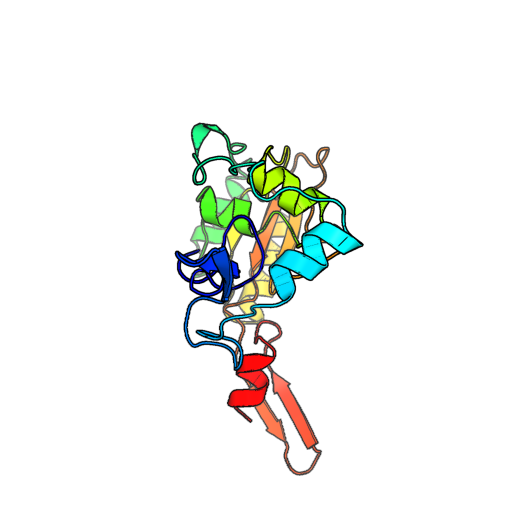12.448 1.00 98.44 176 MET A C 1
ATOM 1396 O O . MET A 1 176 ? -1.656 -8.550 11.589 1.00 98.44 176 MET A O 1
ATOM 1400 N N . ASN A 1 177 ? 0.250 -8.374 12.750 1.00 98.31 177 ASN A N 1
ATOM 1401 C CA . ASN A 1 177 ? 1.010 -9.346 11.955 1.00 98.31 177 ASN A CA 1
ATOM 1402 C C . ASN A 1 177 ? 1.559 -10.549 12.747 1.00 98.31 177 ASN A C 1
ATOM 1404 O O . ASN A 1 177 ? 2.556 -11.163 12.350 1.00 98.31 177 ASN A O 1
ATOM 1408 N N . ARG A 1 178 ? 0.941 -10.902 13.878 1.00 98.38 178 ARG A N 1
ATOM 1409 C CA . ARG A 1 178 ? 1.378 -12.029 14.716 1.00 98.38 178 ARG A CA 1
ATOM 1410 C C . ARG A 1 178 ? 0.698 -13.338 14.341 1.00 98.38 178 ARG A C 1
ATOM 1412 O O . ARG A 1 178 ? -0.495 -13.380 14.053 1.00 98.38 178 ARG A O 1
ATOM 1419 N N . ILE A 1 179 ? 1.450 -14.429 14.455 1.00 98.38 179 ILE A N 1
ATOM 1420 C CA . ILE A 1 179 ? 0.879 -15.770 14.598 1.00 98.38 179 ILE A CA 1
ATOM 1421 C C . ILE A 1 179 ? 0.464 -15.906 16.065 1.00 98.38 179 ILE A C 1
ATOM 1423 O O . ILE A 1 179 ? 1.289 -15.721 16.956 1.00 98.38 179 ILE A O 1
ATOM 1427 N N . LEU A 1 180 ? -0.820 -16.159 16.315 1.00 98.25 180 LEU A N 1
ATOM 1428 C CA . LEU A 1 180 ? -1.379 -16.268 17.664 1.00 98.25 180 LEU A CA 1
ATOM 1429 C C . LEU A 1 180 ? -1.199 -17.677 18.229 1.00 98.25 180 LEU A C 1
ATOM 1431 O O . LEU A 1 180 ? -0.892 -17.825 19.407 1.00 98.25 180 LEU A O 1
ATOM 1435 N N . TRP A 1 181 ? -1.399 -18.698 17.394 1.00 98.19 181 TRP A N 1
ATOM 1436 C CA . TRP A 1 181 ? -1.091 -20.089 17.716 1.00 98.19 181 TRP A CA 1
ATOM 1437 C C . TRP A 1 181 ? -1.022 -20.945 16.451 1.00 98.19 181 TRP A C 1
ATOM 1439 O O . TRP A 1 181 ? -1.645 -20.625 15.435 1.00 98.19 181 TRP A O 1
ATOM 1449 N N . VAL A 1 182 ? -0.300 -22.060 16.556 1.00 98.12 182 VAL A N 1
ATOM 1450 C CA . VAL A 1 182 ? -0.257 -23.150 15.575 1.00 98.12 182 VAL A CA 1
ATOM 1451 C C . VAL A 1 182 ? -0.735 -24.418 16.277 1.00 98.12 182 VAL A C 1
ATOM 1453 O O . VAL A 1 182 ? -0.296 -24.722 17.383 1.00 98.12 182 VAL A O 1
ATOM 1456 N N . ASP A 1 183 ? -1.666 -25.126 15.652 1.00 98.06 183 ASP A N 1
ATOM 1457 C CA . ASP A 1 183 ? -2.171 -26.421 16.094 1.00 98.06 183 ASP A CA 1
ATOM 1458 C C . ASP A 1 183 ? -1.682 -27.487 15.112 1.00 98.06 183 ASP A C 1
ATOM 1460 O O . ASP A 1 183 ? -2.296 -27.737 14.070 1.00 98.06 183 ASP A O 1
ATOM 1464 N N . GLU A 1 184 ? -0.545 -28.094 15.450 1.00 97.38 184 GLU A N 1
ATOM 1465 C CA . GLU A 1 184 ? 0.115 -29.118 14.634 1.00 97.38 184 GLU A CA 1
ATOM 1466 C C . GLU A 1 184 ? -0.721 -30.394 14.504 1.00 97.38 184 GLU A C 1
ATOM 1468 O O . GLU A 1 184 ? -0.664 -31.075 13.484 1.00 97.38 184 GLU A O 1
ATOM 1473 N N . LYS A 1 185 ? -1.542 -30.719 15.511 1.00 98.19 185 LYS A N 1
ATOM 1474 C CA . LYS A 1 185 ? -2.385 -31.917 15.471 1.00 98.19 185 LYS A CA 1
ATOM 1475 C C . LYS A 1 185 ? -3.498 -31.767 14.437 1.00 98.19 185 LYS A C 1
ATOM 1477 O O . LYS A 1 185 ? -3.824 -32.731 13.748 1.00 98.19 185 LYS A O 1
ATOM 1482 N N . ASN A 1 186 ? -4.082 -30.575 14.352 1.00 98.38 186 ASN A N 1
ATOM 1483 C CA . ASN A 1 186 ? -5.170 -30.277 13.425 1.00 98.38 186 ASN A CA 1
ATOM 1484 C C . ASN A 1 186 ? -4.694 -29.648 12.109 1.00 98.38 186 ASN A C 1
ATOM 1486 O O . ASN A 1 186 ? -5.520 -29.410 11.233 1.00 98.38 186 ASN A O 1
ATOM 1490 N N . MET A 1 187 ? -3.391 -29.388 11.958 1.00 97.38 187 MET A N 1
ATOM 1491 C CA . MET A 1 187 ? -2.800 -28.714 10.795 1.00 97.38 187 MET A CA 1
ATOM 1492 C C . MET A 1 187 ? -3.448 -27.350 10.519 1.00 97.38 187 MET A C 1
ATOM 1494 O O . MET A 1 187 ? -3.765 -27.005 9.380 1.00 97.38 187 MET A O 1
ATOM 1498 N N . THR A 1 188 ? -3.674 -26.571 11.580 1.00 9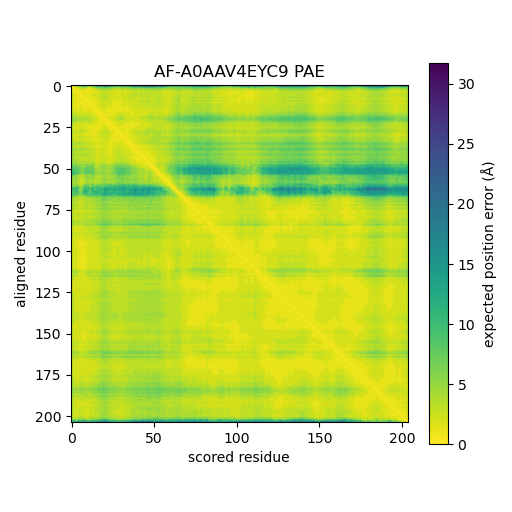8.12 188 THR A N 1
ATOM 1499 C CA . THR A 1 188 ? -4.271 -25.231 11.479 1.00 98.12 188 THR A CA 1
ATOM 1500 C C . THR A 1 188 ? -3.448 -24.194 12.222 1.00 98.12 188 THR A C 1
ATOM 1502 O O . THR A 1 188 ? -2.678 -24.503 13.126 1.00 98.12 188 THR A O 1
ATOM 1505 N N . MET A 1 189 ? -3.626 -22.934 11.849 1.00 97.62 189 MET A N 1
ATOM 1506 C CA . MET A 1 189 ? -2.981 -21.800 12.494 1.00 97.62 189 MET A CA 1
ATOM 1507 C C . MET A 1 189 ? -3.982 -20.660 12.605 1.00 97.62 189 MET A C 1
ATOM 1509 O O . MET A 1 189 ? -4.780 -20.421 11.696 1.00 97.62 189 MET A O 1
ATOM 1513 N N . ARG A 1 190 ? -3.888 -19.907 13.699 1.00 98.31 190 ARG A N 1
ATOM 1514 C CA . ARG A 1 190 ? -4.554 -18.616 13.841 1.00 98.31 190 ARG A CA 1
ATOM 1515 C C . ARG A 1 190 ? -3.512 -17.514 13.812 1.00 98.31 190 ARG A C 1
ATOM 1517 O O . ARG A 1 190 ? -2.630 -17.471 14.666 1.00 98.31 190 ARG A O 1
ATOM 1524 N N . ALA A 1 191 ? -3.656 -16.592 12.873 1.00 98.31 191 ALA A N 1
ATOM 1525 C CA . ALA A 1 191 ? -2.814 -15.411 12.748 1.00 98.31 191 ALA A CA 1
ATOM 1526 C C . ALA A 1 191 ? -3.670 -14.142 12.657 1.00 98.31 191 ALA A C 1
ATOM 1528 O O . ALA A 1 191 ? -4.858 -14.192 12.333 1.00 98.31 191 ALA A O 1
ATOM 1529 N N . GLU A 1 192 ? -3.067 -13.004 12.975 1.00 98.62 192 GLU A N 1
ATOM 1530 C CA . GLU A 1 192 ? -3.630 -11.692 12.683 1.00 98.62 192 GLU A CA 1
ATOM 1531 C C . GLU A 1 192 ? -3.604 -11.431 11.164 1.00 98.62 192 GLU A C 1
ATOM 1533 O O . GLU A 1 192 ? -2.730 -11.919 10.448 1.00 98.62 192 GLU A O 1
ATOM 1538 N N . CYS A 1 193 ? -4.578 -10.673 10.654 1.00 98.12 193 CYS A N 1
ATOM 1539 C CA . CYS A 1 193 ? -4.837 -10.562 9.213 1.00 98.12 193 CYS A CA 1
ATOM 1540 C C . CYS A 1 193 ? -3.796 -9.759 8.419 1.00 98.12 193 CYS A C 1
ATOM 1542 O O . CYS A 1 193 ? -3.807 -9.800 7.192 1.00 98.12 193 CYS A O 1
ATOM 1544 N N . GLY A 1 194 ? -2.926 -9.011 9.095 1.00 98.38 194 GLY A N 1
ATOM 1545 C CA . GLY A 1 194 ? -1.939 -8.139 8.472 1.00 98.38 194 GLY A CA 1
ATOM 1546 C C . GLY A 1 194 ? -0.591 -8.787 8.189 1.00 98.38 194 GLY A C 1
ATOM 1547 O O . GLY A 1 194 ? 0.274 -8.132 7.607 1.00 98.38 194 GLY A O 1
ATOM 1548 N N . ILE A 1 195 ? -0.376 -10.041 8.599 1.00 98.19 195 ILE A N 1
ATOM 1549 C CA . ILE A 1 195 ? 0.870 -10.747 8.295 1.00 98.19 195 ILE A CA 1
ATOM 1550 C C . ILE A 1 195 ? 0.992 -10.978 6.783 1.00 98.19 195 ILE A C 1
ATOM 1552 O O . ILE A 1 195 ? 0.096 -11.528 6.142 1.00 98.19 195 ILE A O 1
ATOM 1556 N N . ILE A 1 196 ? 2.111 -10.550 6.196 1.00 97.25 196 ILE A N 1
ATOM 1557 C CA . ILE A 1 196 ? 2.377 -10.793 4.776 1.00 97.25 196 ILE A CA 1
ATOM 1558 C C . ILE A 1 196 ? 2.744 -12.261 4.557 1.00 97.25 196 ILE A C 1
ATOM 1560 O O . ILE A 1 196 ? 3.426 -12.861 5.387 1.00 97.25 196 ILE A O 1
ATOM 1564 N N . GLY A 1 197 ? 2.354 -12.825 3.411 1.00 97.62 197 GLY A N 1
ATOM 1565 C CA . GLY A 1 197 ? 2.577 -14.246 3.114 1.00 97.62 197 GLY A CA 1
ATO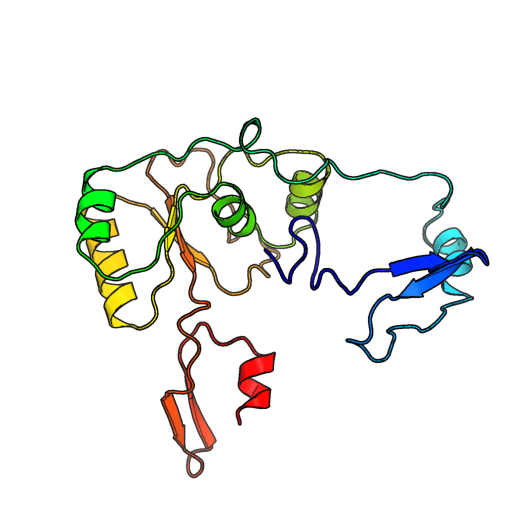M 1566 C C . GLY A 1 197 ? 4.039 -14.677 3.267 1.00 97.62 197 GLY A C 1
ATOM 1567 O O . GLY A 1 197 ? 4.315 -15.704 3.866 1.00 97.62 197 GLY A O 1
ATOM 1568 N N . GLN A 1 198 ? 4.995 -13.847 2.834 1.00 96.56 198 GLN A N 1
ATOM 1569 C CA . GLN A 1 198 ? 6.420 -14.160 2.995 1.00 96.56 198 GLN A CA 1
ATOM 1570 C C . GLN A 1 198 ? 6.845 -14.303 4.467 1.00 96.56 198 GLN A C 1
ATOM 1572 O O . GLN A 1 198 ? 7.680 -15.146 4.785 1.00 96.56 198 GLN A O 1
ATOM 1577 N N . ASP A 1 199 ? 6.309 -13.470 5.358 1.00 96.38 199 ASP A N 1
ATOM 1578 C CA . ASP A 1 199 ? 6.641 -13.512 6.783 1.00 96.38 199 ASP A CA 1
ATOM 1579 C C . ASP A 1 199 ? 5.880 -14.622 7.503 1.00 96.38 199 ASP A C 1
ATOM 1581 O O . ASP A 1 199 ? 6.393 -15.163 8.479 1.00 96.38 199 ASP A O 1
ATOM 1585 N N . LEU A 1 200 ? 4.685 -14.966 7.015 1.00 96.62 200 LEU A N 1
ATOM 1586 C CA . LEU A 1 200 ? 3.912 -16.111 7.481 1.00 96.62 200 LEU A CA 1
ATOM 1587 C C . LEU A 1 200 ? 4.685 -17.410 7.248 1.00 96.62 200 LEU A C 1
ATOM 1589 O O . LEU A 1 200 ? 5.013 -18.098 8.207 1.00 96.62 200 LEU A O 1
ATOM 1593 N N . GLU A 1 201 ? 5.072 -17.668 5.997 1.00 97.31 201 GLU A N 1
ATOM 1594 C CA . GLU A 1 201 ? 5.812 -18.871 5.590 1.00 97.31 201 GLU A CA 1
ATOM 1595 C C . GLU A 1 201 ? 7.218 -18.953 6.204 1.00 97.31 201 GLU A C 1
ATOM 1597 O O . GLU A 1 201 ? 7.786 -20.029 6.303 1.00 97.31 201 GLU A O 1
ATOM 1602 N N . ARG A 1 202 ? 7.825 -17.826 6.604 1.00 95.88 202 ARG A N 1
ATOM 1603 C CA . ARG A 1 202 ? 9.149 -17.830 7.255 1.00 95.88 202 ARG A CA 1
ATOM 1604 C C . ARG A 1 202 ? 9.080 -18.224 8.735 1.00 95.88 202 ARG A C 1
ATOM 1606 O O . ARG A 1 202 ? 10.096 -18.616 9.301 1.00 95.88 202 ARG A O 1
ATOM 1613 N N . LYS A 1 203 ? 7.939 -17.991 9.390 1.00 89.75 203 LYS A N 1
ATOM 1614 C CA . LYS A 1 203 ? 7.775 -18.146 10.846 1.00 89.75 203 LYS A CA 1
ATOM 1615 C C . LYS A 1 203 ? 7.221 -19.511 11.257 1.00 89.75 203 LYS A C 1
ATOM 1617 O O . LYS A 1 203 ? 7.277 -19.816 12.447 1.00 89.75 203 LYS A O 1
ATOM 1622 N N . VAL A 1 204 ? 6.661 -20.261 10.314 1.00 81.12 204 VAL A N 1
ATOM 1623 C CA . VAL A 1 204 ? 6.150 -21.629 10.490 1.00 81.12 204 VAL A CA 1
ATOM 1624 C C . VAL A 1 204 ? 7.149 -22.597 9.874 1.00 81.12 204 VAL A C 1
ATOM 1626 O O . VAL A 1 204 ? 7.378 -23.657 10.489 1.00 81.12 204 VAL A O 1
#

Mean predicted aligned error: 3.63 Å

Nearest PDB structures (foldseek):
  5ae1-assembly2_D  TM=9.913E-01  e=3.757E-29  Cavia porcellus
  5ae3-assembly1_D  TM=9.892E-01  e=3.757E-29  Cavia porcellus
  5adz-assembly2_D  TM=9.913E-01  e=6.263E-29  Cavia porcellus
  5ae1-assembly2_C  TM=9.905E-01  e=9.795E-29  Cavia porcellus
  5ae3-assembly1_C  TM=9.899E-01  e=1.633E-28  Cavia porcellus

InterPro domains:
  IPR006094 FAD linked oxidase, N-terminal [PF01565] (119-203)
  IPR016166 FAD-binding domain, PCMH-type [PS51387] (115-204)
  IPR016167 FAD-binding, type PCMH, subdomain 1 [G3DSA:3.30.43.10] (64-176)
  IPR025650 Alkyldihydroxyacetonephosphate synthase [PTHR46568] (1-203)
  IPR036318 FAD-binding, type PCMH-like superfamily [SSF56176] (87-203)

Organism: NCBI:txid1093978

Secondary structure (DSSP, 8-state):
--SB-SSSSSBTT--EEE-TT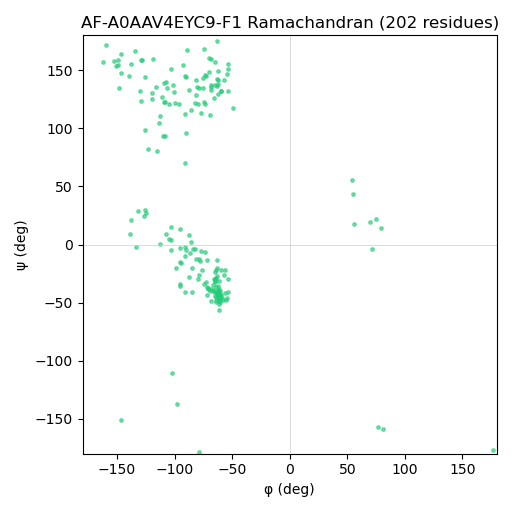S-EEE-SSSSTTTT-EETTHHHHHHHHH---TT---PPP-SPPGGGSPPPPP-HHHHHHHHTS--EEE--HHHHHHTS--S-HHHHHHHHH---S---SEEEE--SHHHHHHHHHHHHHHT-EEEEESSS--SSSTTPPPTT--S-EEEEEGGG---EEEEETTTTEEEE-TT--HHHHHHH-

Foldseek 3Di:
DQFADLQADDGPQWDWDQDPVRWIAIGDDPDPRHRPTDRCVVVCCCVPVVDDPVDDDFFDDPDDPVQADAFDDQVQLVVVVVVDPKDKDQDRSVFSSQQAAHAPVNSCCSGPHHALDTARMEIEDQDDVVVVVNVVSCVVRVEAEQEDAPSHDHPSSSHDDNPDPHHYYYYYHLNQADFPDADPVVRDTDGGPRHDPVNVVVVD

Radius of gyration: 20.72 Å; Cα contacts (8 Å, |Δi|>4): 319; chains: 1; bounding box: 47×53×56 Å

Sequence (204 aa):
QELLKWNGWGYKDSKFFVNKDGHVEFTGERYRISGSTMPAMREWMIKTIGVSLDHKAPAQPDICAANIPLPIKNDGFLSDLRKTSISHSDDCQDRLFRAHGHTLHEIFLLREGKFERIPDLVVWPVCHDEVVKIVQLACKHNVVVIPFGGGTSVSNALECPMEEKRMIVSLDTSQMNRILWVDEKNMTMRAECGIIGQDLERKV

pLDDT: mean 95.68, std 5.01, range [62.09, 98.94]